Protein AF-B2WQA2-F1 (afdb_monomer)

Mean predicted aligned error: 5.23 Å

Solvent-accessible surface area (backbone atoms only — not comparable to full-atom values): 10676 Å² total; per-residue (Å²): 110,69,68,59,52,50,50,52,52,50,51,52,52,49,44,47,47,46,46,39,50,73,72,63,59,40,40,96,92,49,63,76,81,74,78,57,45,91,56,54,44,52,68,90,85,65,73,53,60,66,41,39,51,93,71,31,85,79,30,84,64,90,58,57,83,92,44,46,68,61,50,52,37,68,73,32,67,76,58,38,53,65,41,45,29,87,92,43,98,83,38,49,27,64,68,46,49,50,55,50,49,52,52,53,48,55,43,52,54,51,48,51,51,49,52,34,74,54,17,62,76,64,61,54,71,72,51,56,77,62,61,31,66,40,19,36,84,87,74,41,75,43,21,49,47,57,56,97,57,31,38,30,43,48,39,78,42,60,87,57,26,96,78,69,75,50,70,50,76,44,82,23,55,32,52,69,83,58,26,66,75,73,110

Radius of gyration: 18.74 Å; Cα contacts (8 Å, |Δi|>4): 231; chains: 1; bounding box: 50×44×48 Å

Structure (mmCIF, N/CA/C/O backbone):
data_AF-B2WQA2-F1
#
_entry.id   AF-B2WQA2-F1
#
loop_
_atom_site.group_PDB
_atom_site.id
_atom_site.type_symbol
_atom_site.label_atom_id
_atom_site.label_alt_id
_atom_site.label_comp_id
_atom_site.label_asym_id
_atom_site.label_entity_id
_atom_site.label_seq_id
_atom_site.pdbx_PDB_ins_code
_atom_site.Cartn_x
_atom_site.Cartn_y
_atom_site.Cartn_z
_atom_site.occupancy
_atom_site.B_iso_or_equiv
_atom_site.auth_seq_id
_atom_site.auth_comp_id
_atom_site.auth_asym_id
_atom_site.auth_atom_id
_atom_site.pdbx_PDB_model_num
ATOM 1 N N . MET A 1 1 ? 18.223 -22.990 0.522 1.00 73.31 1 MET A N 1
ATOM 2 C CA . MET A 1 1 ? 17.105 -22.513 -0.331 1.00 73.31 1 MET A CA 1
ATOM 3 C C . MET A 1 1 ? 15.728 -22.649 0.322 1.00 73.31 1 MET A C 1
ATOM 5 O O . MET A 1 1 ? 15.010 -21.660 0.331 1.00 73.31 1 MET A O 1
ATOM 9 N N . ALA A 1 2 ? 15.347 -23.802 0.891 1.00 84.19 2 ALA A N 1
ATOM 10 C CA . ALA A 1 2 ? 14.024 -23.977 1.517 1.00 84.19 2 ALA A CA 1
ATOM 11 C C . ALA A 1 2 ? 13.746 -23.000 2.679 1.00 84.19 2 ALA A C 1
ATOM 13 O O . ALA A 1 2 ? 12.697 -22.369 2.705 1.00 84.19 2 ALA A O 1
ATOM 14 N N . GLN A 1 3 ? 14.715 -22.801 3.580 1.00 87.25 3 GLN A N 1
ATOM 15 C CA . GLN A 1 3 ? 14.590 -21.861 4.707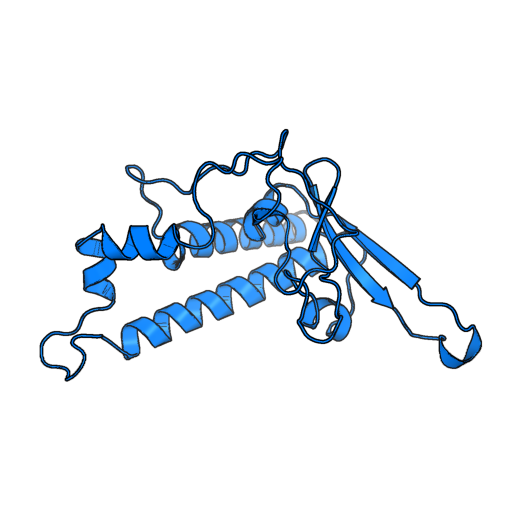 1.00 87.25 3 GLN A CA 1
ATOM 16 C C . GLN A 1 3 ? 14.379 -20.409 4.250 1.00 87.25 3 GLN A C 1
ATOM 18 O O . GLN A 1 3 ? 13.526 -19.715 4.788 1.00 87.25 3 GLN A O 1
ATOM 23 N N . PHE A 1 4 ? 15.100 -19.967 3.213 1.00 83.88 4 PHE A N 1
ATOM 24 C CA . PHE A 1 4 ? 14.926 -18.629 2.642 1.00 83.88 4 PHE A CA 1
ATOM 25 C C . PHE A 1 4 ? 13.534 -18.453 2.026 1.00 83.88 4 PHE A C 1
ATOM 27 O O . PHE A 1 4 ? 12.864 -17.469 2.310 1.00 83.88 4 PHE A O 1
ATOM 34 N N . ARG A 1 5 ? 13.054 -19.429 1.243 1.00 87.69 5 ARG A N 1
ATOM 35 C CA . ARG A 1 5 ? 11.679 -19.399 0.710 1.00 87.69 5 ARG A CA 1
ATOM 36 C C . ARG A 1 5 ? 10.643 -19.353 1.834 1.00 87.69 5 ARG A C 1
ATOM 38 O O . ARG A 1 5 ? 9.720 -18.552 1.767 1.00 87.69 5 ARG A O 1
ATOM 45 N N . GLY A 1 6 ? 10.836 -20.150 2.886 1.00 92.31 6 GLY A N 1
ATOM 46 C CA . GLY A 1 6 ? 9.993 -20.121 4.082 1.00 92.31 6 GLY A CA 1
ATOM 47 C C . GLY A 1 6 ? 9.971 -18.747 4.756 1.00 92.31 6 GLY A C 1
ATOM 48 O O . GLY A 1 6 ? 8.899 -18.256 5.091 1.00 92.31 6 GLY A O 1
ATOM 49 N N . MET A 1 7 ? 11.126 -18.086 4.874 1.00 94.81 7 MET A N 1
ATOM 50 C CA . MET A 1 7 ? 11.221 -16.716 5.389 1.00 94.81 7 MET A CA 1
ATOM 51 C C . MET A 1 7 ? 10.449 -15.717 4.513 1.00 94.81 7 MET A C 1
ATOM 53 O O . MET A 1 7 ? 9.718 -14.893 5.053 1.00 94.81 7 MET A O 1
ATOM 57 N N . VAL A 1 8 ? 10.570 -15.793 3.180 1.00 94.31 8 VAL A N 1
ATOM 58 C CA . VAL A 1 8 ? 9.845 -14.894 2.259 1.00 94.31 8 VAL A CA 1
ATOM 59 C C . VAL A 1 8 ? 8.333 -15.085 2.375 1.00 94.31 8 VAL A C 1
ATOM 61 O O . VAL A 1 8 ? 7.614 -14.101 2.540 1.00 94.31 8 VAL A O 1
ATOM 64 N N . HIS A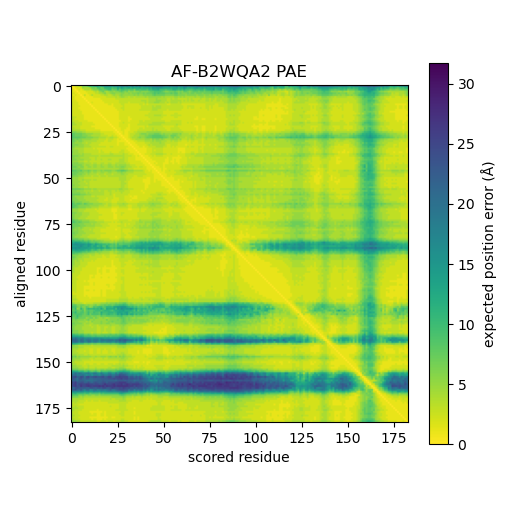 1 9 ? 7.846 -16.329 2.351 1.00 95.00 9 HIS A N 1
ATOM 65 C CA . HIS A 1 9 ? 6.417 -16.609 2.520 1.00 95.00 9 HIS A CA 1
ATOM 66 C C . HIS A 1 9 ? 5.909 -16.198 3.906 1.00 95.00 9 HIS A C 1
ATOM 68 O O . HIS A 1 9 ? 4.829 -15.623 4.011 1.00 95.00 9 HIS A O 1
ATOM 74 N N . GLY A 1 10 ? 6.696 -16.432 4.961 1.00 96.94 10 GLY A N 1
ATOM 75 C CA . GLY A 1 10 ? 6.367 -15.987 6.315 1.00 96.94 10 GLY A CA 1
ATOM 76 C C . GLY A 1 10 ? 6.250 -14.466 6.409 1.00 96.94 10 GLY A C 1
ATOM 77 O O . GLY A 1 10 ? 5.274 -13.960 6.958 1.00 96.94 10 GLY A O 1
ATOM 78 N N . LEU A 1 11 ? 7.191 -13.731 5.807 1.00 97.69 11 LEU A N 1
ATOM 79 C CA . LEU A 1 11 ? 7.148 -12.271 5.752 1.00 97.69 11 LEU A CA 1
ATOM 80 C C . LEU A 1 11 ? 5.934 -11.768 4.957 1.00 97.69 11 LEU A C 1
ATOM 82 O O . LEU A 1 11 ? 5.239 -10.875 5.428 1.00 97.69 11 LEU A O 1
ATOM 86 N N . ALA A 1 12 ? 5.644 -12.360 3.794 1.00 97.56 12 ALA A N 1
ATOM 87 C CA . ALA A 1 12 ? 4.483 -12.000 2.980 1.00 97.56 12 ALA A CA 1
ATOM 88 C C . ALA A 1 12 ? 3.159 -12.272 3.712 1.00 97.56 12 ALA A C 1
ATOM 90 O O . ALA A 1 12 ? 2.263 -11.427 3.702 1.00 97.56 12 ALA A O 1
ATOM 91 N N . SER A 1 13 ? 3.052 -13.420 4.388 1.00 97.56 13 SER A N 1
ATOM 92 C CA . SER A 1 13 ? 1.884 -13.784 5.193 1.00 97.56 13 SER A CA 1
ATOM 93 C C . SER A 1 13 ? 1.680 -12.813 6.353 1.00 97.56 13 SER A C 1
ATOM 95 O O . SER A 1 13 ? 0.561 -12.353 6.573 1.00 97.56 13 SER A O 1
ATOM 97 N N . GLU A 1 14 ? 2.746 -12.461 7.073 1.00 97.69 14 GLU A N 1
ATOM 98 C CA . GLU A 1 14 ? 2.653 -11.527 8.197 1.00 97.69 14 GLU A CA 1
ATOM 99 C C . GLU A 1 14 ? 2.330 -10.103 7.732 1.00 97.69 14 GLU A C 1
ATOM 101 O O . GLU A 1 14 ? 1.475 -9.446 8.321 1.00 97.69 14 GLU A O 1
ATOM 106 N N . SER A 1 15 ? 2.933 -9.634 6.635 1.00 98.44 15 SER A N 1
ATOM 107 C CA . SER A 1 15 ? 2.579 -8.344 6.029 1.00 98.44 15 SER A CA 1
ATOM 108 C C . SER 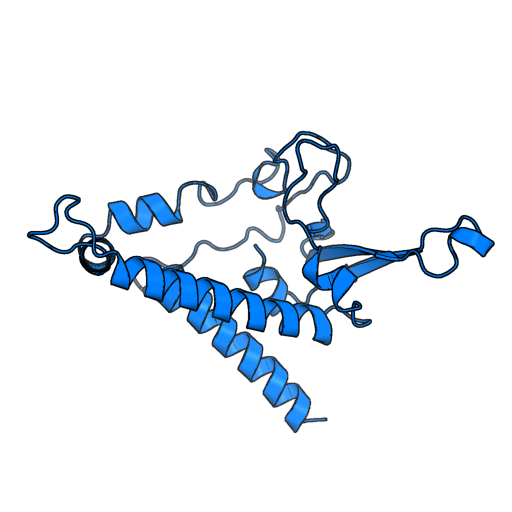A 1 15 ? 1.123 -8.296 5.577 1.00 98.44 15 SER A C 1
ATOM 110 O O . SER A 1 15 ? 0.459 -7.282 5.785 1.00 98.44 15 SER A O 1
ATOM 112 N N . ARG A 1 16 ? 0.607 -9.386 4.995 1.00 98.06 16 ARG A N 1
ATOM 113 C CA . ARG A 1 16 ? -0.804 -9.499 4.608 1.00 98.06 16 ARG A CA 1
ATOM 114 C C . ARG A 1 16 ? -1.722 -9.459 5.822 1.00 98.06 16 ARG A C 1
ATOM 116 O O . ARG A 1 16 ? -2.715 -8.736 5.796 1.00 98.06 16 ARG A O 1
ATOM 123 N N . ARG A 1 17 ? -1.390 -10.199 6.882 1.00 97.38 17 ARG A N 1
ATOM 124 C CA . ARG A 1 17 ? -2.142 -10.194 8.143 1.00 97.38 17 ARG A CA 1
ATOM 125 C C . ARG A 1 17 ? -2.181 -8.789 8.746 1.00 97.38 17 ARG A C 1
ATOM 127 O O . ARG A 1 17 ? -3.258 -8.270 9.010 1.00 97.38 17 ARG A O 1
ATOM 134 N N . LEU A 1 18 ? -1.022 -8.140 8.862 1.00 98.12 18 LEU A N 1
ATOM 135 C CA . LEU A 1 18 ? -0.895 -6.774 9.373 1.00 98.12 18 LEU A CA 1
ATOM 136 C C . LEU A 1 18 ? -1.728 -5.779 8.548 1.00 98.12 18 LEU A C 1
ATOM 138 O O . LEU A 1 18 ? -2.511 -5.020 9.112 1.00 98.12 18 LEU A O 1
ATOM 142 N N . LEU A 1 19 ? -1.624 -5.813 7.216 1.00 98.25 19 LEU A N 1
ATOM 143 C CA . LEU A 1 19 ? -2.406 -4.933 6.345 1.00 98.25 19 LEU A CA 1
ATOM 144 C C . LEU A 1 19 ? -3.910 -5.169 6.491 1.00 98.25 19 LEU A C 1
ATOM 146 O O . LEU A 1 19 ? -4.677 -4.233 6.691 1.00 98.25 19 LEU A O 1
ATOM 150 N N . THR A 1 20 ? -4.340 -6.421 6.372 1.00 97.31 20 THR A N 1
ATOM 151 C CA . THR A 1 20 ? -5.765 -6.742 6.270 1.00 97.31 20 THR A CA 1
ATOM 152 C C . THR A 1 20 ? -6.468 -6.661 7.621 1.00 97.31 20 THR A C 1
ATOM 154 O O . THR A 1 20 ? -7.526 -6.043 7.708 1.00 97.31 20 THR A O 1
ATOM 157 N N . GLU A 1 21 ? -5.899 -7.234 8.679 1.00 95.50 21 GLU A N 1
ATOM 158 C CA . GLU A 1 21 ? -6.547 -7.341 9.991 1.00 95.50 21 GLU A CA 1
ATOM 159 C C . GLU A 1 21 ? -6.340 -6.083 10.843 1.00 95.50 21 GLU A C 1
ATOM 161 O O . GLU A 1 21 ? -7.297 -5.566 11.423 1.00 95.50 21 GLU A O 1
ATOM 166 N N . GLU A 1 22 ? -5.111 -5.561 10.900 1.00 96.19 22 GLU A N 1
ATOM 167 C CA . GLU A 1 22 ? -4.769 -4.456 11.807 1.00 96.19 22 GLU A CA 1
ATOM 168 C C . GLU A 1 22 ? -4.981 -3.082 11.169 1.00 96.19 22 GLU A C 1
ATOM 170 O O . GLU A 1 22 ? -5.446 -2.167 11.852 1.00 96.19 22 GLU A O 1
ATOM 175 N N . LEU A 1 23 ? -4.649 -2.929 9.879 1.00 97.69 23 LEU A N 1
ATOM 176 C CA . LEU A 1 23 ? -4.720 -1.635 9.190 1.00 97.69 23 LEU A CA 1
ATOM 177 C C . LEU A 1 23 ? -6.051 -1.413 8.460 1.00 97.69 23 LEU A C 1
ATOM 179 O O . LEU A 1 23 ? -6.613 -0.324 8.520 1.00 97.69 23 LEU A O 1
ATOM 183 N N . MET A 1 24 ? -6.581 -2.438 7.789 1.00 97.25 24 MET A N 1
ATOM 184 C CA . MET A 1 24 ? -7.823 -2.349 7.004 1.00 97.25 24 MET A CA 1
ATOM 185 C C . MET A 1 24 ? -9.065 -2.885 7.727 1.00 97.25 24 MET A C 1
ATOM 187 O O . MET A 1 24 ? -10.173 -2.817 7.178 1.00 97.25 24 MET A O 1
ATOM 191 N N . PHE A 1 25 ? -8.889 -3.411 8.944 1.00 96.69 25 PHE A N 1
ATOM 192 C CA . PHE A 1 25 ? -9.958 -3.928 9.804 1.00 96.69 25 PHE A CA 1
ATOM 193 C C . PHE A 1 25 ? -10.861 -4.955 9.109 1.00 96.69 25 PHE A C 1
ATOM 195 O O . PHE A 1 25 ? -12.086 -4.944 9.260 1.00 96.69 25 PHE A O 1
ATOM 202 N N . SER A 1 26 ? -10.253 -5.818 8.298 1.00 95.06 26 SER A N 1
ATOM 203 C CA . SER A 1 26 ? -10.942 -6.884 7.584 1.00 95.06 26 SER A CA 1
ATOM 204 C C . SER A 1 26 ? -11.636 -7.825 8.561 1.00 95.06 26 SER A C 1
ATOM 206 O O . SER A 1 26 ? -11.097 -8.195 9.605 1.00 95.06 26 SER A O 1
ATOM 208 N N . SER A 1 27 ? -12.838 -8.252 8.199 1.00 91.69 27 SER A N 1
ATOM 209 C CA . SER A 1 27 ? -13.570 -9.292 8.913 1.00 91.69 27 SER A CA 1
ATOM 210 C C . SER A 1 27 ? -14.279 -10.200 7.916 1.00 91.69 27 SER A C 1
ATOM 212 O O . SER A 1 27 ? -14.441 -9.848 6.749 1.00 91.69 27 SER A O 1
ATOM 214 N N . LYS A 1 28 ? -14.771 -11.356 8.376 1.00 89.56 28 LYS A N 1
ATOM 215 C CA . LYS A 1 28 ? -15.561 -12.260 7.523 1.00 89.56 28 LYS A CA 1
ATOM 216 C C . LYS A 1 28 ? -16.799 -11.580 6.923 1.00 89.56 28 LYS A C 1
ATOM 218 O O . LYS A 1 28 ? -17.181 -11.911 5.810 1.00 89.56 28 LYS A O 1
ATOM 223 N N . ALA A 1 29 ? -17.413 -10.647 7.653 1.00 88.12 29 ALA A N 1
ATOM 224 C CA . ALA A 1 29 ? -18.597 -9.914 7.202 1.00 88.12 29 ALA A CA 1
ATOM 225 C C . ALA A 1 29 ? -18.259 -8.717 6.295 1.00 88.12 29 ALA A C 1
ATOM 227 O O . ALA A 1 29 ? -19.093 -8.296 5.501 1.00 88.12 29 ALA A O 1
ATOM 228 N N . ALA A 1 30 ? -17.047 -8.171 6.411 1.00 90.12 30 ALA A N 1
ATOM 229 C CA . ALA A 1 30 ? -16.585 -7.017 5.649 1.00 90.12 30 ALA A CA 1
ATOM 230 C C . ALA A 1 30 ? -15.134 -7.245 5.183 1.00 90.12 30 ALA A C 1
ATOM 232 O O . ALA A 1 30 ? -14.199 -6.710 5.794 1.00 90.12 30 ALA A O 1
ATOM 233 N N . PRO A 1 31 ? -14.923 -8.060 4.133 1.00 94.19 31 PRO A N 1
ATOM 234 C CA . PRO A 1 31 ? -13.588 -8.335 3.615 1.00 94.19 31 PRO A CA 1
ATOM 235 C C . PRO A 1 31 ? -12.953 -7.090 2.973 1.00 94.19 31 PRO A C 1
ATOM 237 O O . PRO A 1 31 ? -13.607 -6.066 2.741 1.00 94.19 31 PRO A O 1
ATOM 240 N N . VAL A 1 32 ? -11.650 -7.163 2.700 1.00 94.88 32 VAL A N 1
ATOM 241 C CA . VAL A 1 32 ? -10.947 -6.180 1.858 1.00 94.88 32 VAL A CA 1
ATOM 242 C C . VAL A 1 32 ? -11.412 -6.341 0.399 1.00 94.88 32 VAL A C 1
ATOM 244 O O . VAL A 1 32 ? -11.666 -7.473 -0.019 1.00 94.88 32 VAL A O 1
ATOM 247 N N . PRO A 1 33 ? -11.565 -5.258 -0.387 1.00 94.44 33 PRO A N 1
ATOM 248 C CA . PRO A 1 33 ? -12.053 -5.321 -1.753 1.00 94.44 33 PRO A CA 1
ATOM 249 C C . PRO A 1 33 ? -10.986 -5.964 -2.636 1.00 94.44 33 PRO A C 1
ATOM 251 O O . PRO A 1 33 ? -9.796 -5.691 -2.485 1.00 94.44 33 PRO A O 1
ATOM 254 N N . ALA A 1 34 ? -11.407 -6.819 -3.563 1.00 94.12 34 ALA A N 1
ATOM 255 C CA . ALA A 1 34 ? -10.482 -7.463 -4.484 1.00 94.12 34 ALA A CA 1
ATOM 256 C C . ALA A 1 34 ? -9.932 -6.456 -5.505 1.00 94.12 34 ALA A C 1
ATOM 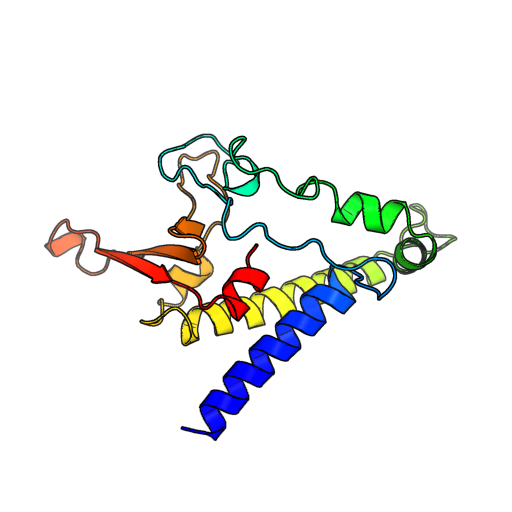258 O O . ALA A 1 34 ? -10.666 -5.613 -6.021 1.00 94.12 34 ALA A O 1
ATOM 259 N N . VAL A 1 35 ? -8.652 -6.579 -5.847 1.00 95.06 35 VAL A N 1
ATOM 260 C CA . VAL A 1 35 ? -8.055 -5.786 -6.925 1.00 95.06 35 VAL A CA 1
ATOM 261 C C . VAL A 1 35 ? -8.511 -6.362 -8.272 1.00 95.06 35 VAL A C 1
ATOM 263 O O . VAL A 1 35 ? -8.351 -7.566 -8.493 1.00 95.06 35 VAL A O 1
ATOM 266 N N . PRO A 1 36 ? -9.063 -5.551 -9.195 1.00 95.94 36 PRO A N 1
ATOM 267 C CA . PRO A 1 36 ? -9.559 -6.039 -10.480 1.00 95.94 36 PRO A CA 1
ATOM 268 C C . PRO A 1 36 ? -8.402 -6.263 -11.471 1.00 95.94 36 PRO A C 1
ATOM 270 O O . PRO A 1 36 ? -8.250 -5.535 -12.447 1.00 95.94 36 PRO A O 1
ATOM 273 N N . TRP A 1 37 ? -7.553 -7.259 -11.208 1.00 95.94 37 TRP A N 1
ATOM 274 C CA . TRP A 1 37 ? -6.263 -7.460 -11.886 1.00 95.94 37 TRP A CA 1
ATOM 275 C C . TRP A 1 37 ? -6.320 -7.606 -13.411 1.00 95.94 37 TRP A C 1
ATOM 277 O O . TRP A 1 37 ? -5.363 -7.246 -14.091 1.00 95.94 37 TRP A O 1
ATOM 287 N N . GLU A 1 38 ? -7.418 -8.119 -13.956 1.00 94.19 38 GLU A N 1
ATOM 288 C CA . GLU A 1 38 ? -7.576 -8.318 -15.404 1.00 94.19 38 GLU A CA 1
ATOM 289 C C . GLU A 1 38 ? -7.957 -7.023 -16.137 1.00 94.19 38 GLU A C 1
ATOM 291 O O . GLU A 1 38 ? -7.618 -6.824 -17.307 1.00 94.19 38 GLU A O 1
ATOM 296 N N . SER A 1 39 ? -8.650 -6.120 -15.441 1.00 94.75 39 SER A N 1
ATOM 297 C CA . SER A 1 39 ? -9.171 -4.876 -16.007 1.00 94.75 39 SER A CA 1
ATOM 298 C C . SER A 1 39 ? -8.487 -3.625 -15.469 1.00 94.75 39 SER A C 1
ATOM 300 O O . SER A 1 39 ? -8.792 -2.536 -15.945 1.00 94.75 39 SER A O 1
ATOM 302 N N . ILE A 1 40 ? -7.588 -3.747 -14.490 1.00 95.62 40 ILE A N 1
ATOM 303 C CA . ILE A 1 40 ? -6.817 -2.619 -13.976 1.00 95.62 40 ILE A CA 1
ATOM 304 C C . ILE A 1 40 ? -5.951 -2.041 -15.098 1.00 95.62 40 ILE A C 1
ATOM 306 O O . ILE A 1 40 ? -5.273 -2.748 -15.852 1.00 95.62 40 ILE A O 1
ATOM 310 N N . ARG A 1 41 ? -6.039 -0.726 -15.247 1.00 95.62 41 ARG A N 1
ATOM 311 C CA . ARG A 1 41 ? -5.329 0.066 -16.243 1.00 95.62 41 ARG A CA 1
ATOM 312 C C . ARG A 1 41 ? -4.514 1.134 -15.551 1.00 95.62 41 ARG A C 1
ATOM 314 O O . ARG A 1 41 ? -4.866 1.614 -14.477 1.00 95.62 41 ARG A O 1
ATOM 321 N N . ASP A 1 42 ? -3.441 1.513 -16.223 1.00 96.50 42 ASP A N 1
ATOM 322 C CA . ASP A 1 42 ? -2.640 2.653 -15.843 1.00 96.50 42 ASP A CA 1
ATOM 323 C C . ASP A 1 42 ? -2.261 3.474 -17.080 1.00 96.50 42 ASP A C 1
ATOM 325 O O . ASP A 1 42 ? -2.168 2.952 -18.198 1.00 96.50 42 ASP A O 1
ATOM 329 N N . ASN A 1 43 ? -2.066 4.775 -16.883 1.00 95.00 43 ASN A N 1
ATOM 330 C CA . ASN A 1 43 ? -1.435 5.656 -17.850 1.00 95.00 43 ASN A CA 1
ATOM 331 C C . ASN A 1 43 ? -0.090 6.145 -17.279 1.00 95.00 43 ASN A C 1
ATOM 333 O O . ASN A 1 43 ? -0.077 7.040 -16.422 1.00 95.00 43 ASN A O 1
ATOM 337 N N . PRO A 1 44 ? 1.048 5.574 -17.718 1.00 91.69 44 PRO A N 1
ATOM 338 C CA . PRO A 1 44 ? 2.364 5.982 -17.234 1.00 91.69 44 PRO A CA 1
ATOM 339 C C . PRO A 1 44 ? 2.799 7.357 -17.765 1.00 91.69 44 PRO A C 1
ATOM 341 O O . PRO A 1 44 ? 3.689 7.967 -17.176 1.00 91.69 44 PRO A O 1
ATOM 344 N N . THR A 1 45 ? 2.176 7.860 -18.839 1.00 91.94 45 THR A N 1
ATOM 345 C CA . THR A 1 45 ? 2.512 9.159 -19.446 1.00 91.94 45 THR A CA 1
ATOM 346 C C . THR A 1 45 ? 1.699 10.316 -18.874 1.00 91.94 45 THR A C 1
ATOM 348 O O . THR A 1 45 ? 1.871 11.452 -19.301 1.00 91.94 45 THR A O 1
ATOM 351 N N . ASP A 1 46 ? 0.770 10.052 -17.956 1.00 93.12 46 ASP A N 1
ATOM 352 C CA . ASP A 1 46 ? 0.027 11.114 -17.294 1.00 93.12 46 ASP A CA 1
ATOM 353 C C . ASP A 1 46 ? 0.912 11.776 -16.235 1.00 93.12 46 ASP A C 1
ATOM 355 O O . ASP A 1 46 ? 1.449 11.108 -15.346 1.00 93.12 46 ASP A O 1
ATOM 359 N N . GLU A 1 47 ? 1.065 13.093 -16.344 1.00 90.38 47 GLU A N 1
ATOM 360 C CA . GLU A 1 47 ? 1.952 13.906 -15.508 1.00 90.38 47 GLU A CA 1
ATOM 361 C C . GLU A 1 47 ? 1.192 14.738 -14.470 1.00 90.38 47 GLU A C 1
ATOM 363 O O . GLU A 1 47 ? 1.802 15.482 -13.698 1.00 90.38 47 GLU A O 1
ATOM 368 N N . ARG A 1 48 ? -0.142 14.618 -14.408 1.00 94.00 48 ARG A N 1
ATOM 369 C CA . ARG A 1 48 ? -0.956 15.435 -13.505 1.00 94.00 48 ARG A CA 1
ATOM 370 C C . ARG A 1 48 ? -0.524 15.213 -12.053 1.00 94.00 48 ARG A C 1
ATOM 372 O O . ARG A 1 48 ? -0.361 14.061 -11.634 1.00 94.00 48 ARG A O 1
ATOM 379 N N . PRO A 1 49 ? -0.363 16.282 -11.253 1.00 93.56 49 PRO A N 1
ATOM 380 C CA . PRO A 1 49 ? -0.061 16.143 -9.836 1.00 93.56 49 PRO A CA 1
ATOM 381 C C . PRO A 1 49 ? -1.092 15.266 -9.121 1.00 93.56 49 PRO A C 1
ATOM 383 O O . PRO A 1 49 ? -2.299 15.411 -9.311 1.00 93.56 49 PRO A O 1
ATOM 386 N N . GLY A 1 50 ? -0.612 14.335 -8.298 1.00 92.75 50 GLY A N 1
ATOM 387 C CA . GLY A 1 50 ? -1.457 13.384 -7.581 1.00 92.75 50 GLY A CA 1
ATOM 388 C C . GLY A 1 50 ? -2.008 12.238 -8.435 1.00 92.75 50 GLY A C 1
ATOM 389 O O . GLY A 1 50 ? -2.798 11.457 -7.905 1.00 92.75 50 GLY A O 1
ATOM 390 N N . TRP A 1 51 ? -1.629 12.114 -9.712 1.00 94.38 51 TRP A N 1
ATOM 391 C CA . TRP A 1 51 ? -2.010 10.972 -10.544 1.00 94.38 51 TRP A CA 1
ATOM 392 C C . TRP A 1 51 ? -1.379 9.664 -10.050 1.00 94.38 51 TRP A C 1
ATOM 394 O O . TRP A 1 51 ? -0.194 9.624 -9.703 1.00 94.38 51 TRP A O 1
ATOM 404 N N . ASN A 1 52 ? -2.187 8.604 -10.045 1.00 94.12 52 ASN A N 1
ATOM 405 C CA . ASN A 1 52 ? -1.807 7.200 -9.927 1.00 94.12 52 ASN A CA 1
ATOM 406 C C . ASN A 1 52 ? -2.893 6.330 -10.602 1.00 94.12 52 ASN A C 1
ATOM 408 O O . ASN A 1 52 ? -3.943 6.849 -10.984 1.00 94.12 52 ASN A O 1
ATOM 412 N N . PHE A 1 53 ? -2.669 5.019 -10.718 1.00 94.56 53 PHE A N 1
ATOM 413 C CA . PHE A 1 53 ? -3.593 4.100 -11.399 1.00 94.56 53 PHE A CA 1
ATOM 414 C C . PHE A 1 53 ? -4.990 4.006 -10.754 1.00 94.56 53 PHE A C 1
ATOM 416 O O . PHE A 1 53 ? -5.946 3.662 -11.442 1.00 94.56 53 PHE A O 1
ATOM 423 N N . LEU A 1 54 ? -5.158 4.359 -9.471 1.00 93.81 54 LEU A N 1
ATOM 424 C CA . LEU A 1 54 ? -6.480 4.390 -8.821 1.00 93.81 54 LEU A CA 1
ATOM 425 C C . LEU A 1 54 ? -7.381 5.500 -9.386 1.00 93.81 54 LEU A C 1
ATOM 427 O O . LEU A 1 54 ? -8.591 5.475 -9.173 1.00 93.81 54 LEU A O 1
ATOM 431 N N . LYS A 1 55 ? -6.801 6.472 -10.102 1.00 93.44 55 LYS A N 1
ATOM 432 C CA . LYS A 1 55 ? -7.511 7.587 -10.748 1.00 93.44 55 LYS A CA 1
ATOM 433 C C . LYS A 1 55 ? -7.830 7.326 -12.219 1.00 93.44 55 LYS A C 1
ATOM 435 O O . LYS A 1 55 ? -8.411 8.191 -12.878 1.00 93.44 55 LYS A O 1
ATOM 440 N N . ASP A 1 56 ? -7.447 6.166 -12.748 1.00 94.56 56 ASP A N 1
ATOM 441 C CA . ASP A 1 56 ? -7.704 5.815 -14.137 1.00 94.56 56 ASP A CA 1
ATOM 442 C C . ASP A 1 56 ? -9.166 5.410 -14.338 1.00 94.56 56 ASP A C 1
ATOM 444 O O . ASP A 1 56 ? -9.602 4.348 -13.900 1.00 94.56 56 ASP A O 1
ATOM 448 N N . HIS A 1 57 ? -9.923 6.252 -15.048 1.00 93.81 57 HIS A N 1
ATOM 449 C CA . HIS A 1 57 ? -11.352 6.051 -15.300 1.00 93.81 57 HIS A CA 1
ATOM 450 C C . HIS A 1 57 ? -11.668 4.788 -16.118 1.00 93.81 57 HIS A C 1
ATOM 452 O O . HIS A 1 57 ? -12.832 4.411 -16.244 1.00 93.81 57 HIS A O 1
ATOM 458 N N . ARG A 1 58 ? -10.662 4.165 -16.745 1.00 95.31 58 ARG A N 1
ATOM 459 C CA . ARG A 1 58 ? -10.826 2.908 -17.488 1.00 95.31 58 ARG A CA 1
ATOM 460 C C . ARG A 1 58 ? -10.905 1.706 -16.547 1.00 95.31 58 ARG A C 1
ATOM 462 O O . ARG A 1 58 ? -11.371 0.651 -16.969 1.00 95.31 58 ARG A O 1
ATOM 469 N N . THR A 1 59 ? -10.468 1.863 -15.297 1.00 95.12 59 THR A N 1
ATOM 470 C CA . THR A 1 59 ? -10.573 0.841 -14.256 1.00 95.12 59 THR A CA 1
ATOM 471 C C . THR A 1 59 ? -11.837 1.069 -13.437 1.00 95.12 59 THR A C 1
ATOM 473 O O . THR A 1 59 ? -11.977 2.092 -12.770 1.00 95.12 59 THR A O 1
ATOM 476 N N . ASN A 1 60 ? -12.739 0.087 -13.415 1.00 94.62 60 ASN A N 1
ATOM 477 C CA . ASN A 1 60 ? -13.850 0.091 -12.468 1.00 94.62 60 ASN A CA 1
ATOM 478 C C . ASN A 1 60 ? -13.391 -0.509 -11.130 1.00 94.62 60 ASN A C 1
ATOM 480 O O . ASN A 1 60 ? -13.397 -1.729 -10.957 1.00 94.62 60 ASN A O 1
ATOM 484 N N . MET A 1 61 ? -12.939 0.339 -10.204 1.00 94.25 61 MET A N 1
ATOM 485 C CA . MET A 1 61 ? -12.566 -0.102 -8.857 1.00 94.25 61 MET A CA 1
ATOM 486 C C . MET A 1 61 ? -13.820 -0.499 -8.061 1.00 94.25 61 MET A C 1
ATOM 488 O O . MET A 1 61 ? -14.838 0.187 -8.153 1.00 94.25 61 MET A O 1
ATOM 492 N N . PRO A 1 62 ? -13.769 -1.559 -7.232 1.00 95.06 62 PRO A N 1
ATOM 493 C CA . PRO A 1 62 ? -14.931 -1.998 -6.453 1.00 95.06 62 PRO A CA 1
ATOM 494 C C . PRO A 1 62 ? -15.352 -0.987 -5.377 1.00 95.06 62 PRO A C 1
ATOM 496 O O . PRO A 1 62 ? -16.461 -1.068 -4.855 1.00 95.06 62 PRO A O 1
ATOM 499 N N . VAL A 1 63 ? -14.456 -0.066 -5.011 1.00 94.62 63 VAL A N 1
ATOM 500 C CA . VAL A 1 63 ? -14.659 0.963 -3.990 1.00 94.62 63 VAL A CA 1
ATOM 501 C C . VAL A 1 63 ? -13.930 2.247 -4.380 1.00 94.62 63 VAL A C 1
ATOM 503 O O . VAL A 1 63 ? -12.999 2.228 -5.188 1.00 94.62 63 VAL A O 1
ATOM 506 N N . ASN A 1 64 ? -14.291 3.362 -3.743 1.00 92.25 64 ASN A N 1
ATOM 507 C CA . ASN A 1 64 ? -13.490 4.580 -3.809 1.00 92.25 64 ASN A CA 1
ATOM 508 C C . ASN A 1 64 ? -12.243 4.433 -2.918 1.00 92.25 64 ASN A C 1
ATOM 510 O O . ASN A 1 64 ? -12.327 4.607 -1.702 1.00 92.25 64 ASN A O 1
ATOM 514 N N . GLY A 1 65 ? -11.089 4.136 -3.521 1.00 86.69 65 GLY A N 1
ATOM 515 C CA . GLY A 1 65 ? -9.834 3.896 -2.797 1.00 86.69 65 GLY A CA 1
ATOM 516 C C . GLY A 1 65 ? -9.365 5.056 -1.907 1.00 86.69 65 GLY A C 1
ATOM 517 O O . GLY A 1 65 ? -8.702 4.812 -0.904 1.00 86.69 65 GLY A O 1
ATOM 518 N N . GLU A 1 66 ? -9.746 6.304 -2.206 1.00 87.25 66 GLU A N 1
ATOM 519 C CA . GLU A 1 66 ? -9.361 7.467 -1.390 1.00 87.25 66 GLU A CA 1
ATOM 520 C C . GLU A 1 66 ? -10.187 7.594 -0.100 1.00 87.25 66 GLU A C 1
ATOM 522 O O . GLU A 1 66 ? -9.723 8.194 0.870 1.00 87.25 66 GLU A O 1
ATOM 527 N N . ARG A 1 67 ? -11.407 7.040 -0.067 1.00 92.38 67 ARG A N 1
ATOM 528 C CA . ARG A 1 67 ? -12.342 7.223 1.060 1.00 92.38 67 ARG A CA 1
ATOM 529 C C . ARG A 1 67 ? -12.693 5.944 1.798 1.00 92.38 67 ARG A C 1
ATOM 531 O O . ARG A 1 67 ? -13.054 6.010 2.967 1.00 92.38 67 ARG A O 1
ATOM 538 N N . TRP A 1 68 ? -12.559 4.795 1.149 1.00 95.06 68 TRP A N 1
ATOM 539 C CA . TRP A 1 68 ? -13.097 3.528 1.630 1.00 95.06 68 TRP A CA 1
ATOM 540 C C . TRP A 1 68 ? -12.663 3.162 3.057 1.00 95.06 68 TRP A C 1
ATOM 542 O O . TRP A 1 68 ? -13.498 2.767 3.867 1.00 95.06 68 TRP A O 1
ATOM 552 N N . LEU A 1 69 ? -11.379 3.324 3.404 1.00 95.38 69 LEU A N 1
ATOM 553 C CA . LEU A 1 69 ? -10.908 2.998 4.755 1.00 95.38 69 LEU A CA 1
ATOM 554 C C . LEU A 1 69 ? -11.462 3.977 5.801 1.00 95.38 69 LEU A C 1
ATOM 556 O O . LEU A 1 69 ? -11.820 3.571 6.905 1.00 95.38 69 LEU A O 1
ATOM 560 N N . PHE A 1 70 ? -11.562 5.258 5.445 1.00 94.31 70 PHE A N 1
ATOM 561 C CA . PHE A 1 70 ? -12.129 6.282 6.317 1.00 94.31 70 PHE A CA 1
ATOM 562 C C . PHE A 1 70 ? -13.629 6.052 6.547 1.00 94.31 70 PHE A C 1
ATOM 564 O O . PHE A 1 70 ? -14.080 6.059 7.692 1.00 94.31 70 PHE A O 1
ATOM 571 N N . GLU A 1 71 ? -14.384 5.780 5.479 1.00 95.25 71 GLU A N 1
ATOM 572 C CA . GLU A 1 71 ? -15.807 5.421 5.529 1.00 95.25 71 GLU A CA 1
ATOM 573 C C . GLU A 1 71 ? -16.014 4.170 6.392 1.00 95.25 71 GLU A C 1
ATOM 575 O O . GLU A 1 71 ? -16.803 4.196 7.333 1.00 95.25 71 GLU A O 1
ATOM 580 N N . ARG A 1 72 ? -15.204 3.125 6.187 1.00 94.81 72 ARG A N 1
ATOM 581 C CA . ARG A 1 72 ? -15.231 1.899 6.998 1.00 94.81 72 ARG A CA 1
ATOM 582 C C . ARG A 1 72 ? -15.025 2.157 8.491 1.00 94.81 72 ARG A C 1
ATOM 584 O O . ARG A 1 72 ? -15.753 1.598 9.316 1.00 94.81 72 ARG A O 1
ATOM 591 N N . VAL A 1 73 ? -14.031 2.969 8.855 1.00 94.94 73 VAL A N 1
ATOM 592 C CA . VAL A 1 73 ? -13.795 3.354 10.258 1.00 94.94 73 VAL A CA 1
ATOM 593 C C . VAL A 1 73 ? -14.980 4.159 10.796 1.00 94.94 73 VAL A C 1
ATOM 595 O O . VAL A 1 73 ? -15.377 3.965 11.942 1.00 94.94 73 VAL A O 1
ATOM 598 N N . GLY A 1 74 ? -15.561 5.038 9.979 1.00 92.88 74 GLY A N 1
ATOM 599 C CA . GLY A 1 74 ? -16.706 5.868 10.342 1.00 92.88 74 GLY A CA 1
ATOM 600 C C . GLY A 1 74 ? -18.000 5.080 10.560 1.00 92.88 74 GLY A C 1
ATOM 601 O O . GLY A 1 74 ? -18.720 5.366 11.515 1.00 92.88 74 GLY A O 1
ATOM 602 N N . GLU A 1 75 ? -18.286 4.087 9.723 1.00 93.56 75 GLU A N 1
ATOM 603 C CA . GLU A 1 75 ? -19.527 3.299 9.737 1.00 93.56 75 GLU A CA 1
ATOM 604 C C . GLU A 1 75 ? -19.536 2.224 10.829 1.00 93.56 75 GLU A C 1
ATOM 606 O O . GLU A 1 75 ? -20.579 1.923 11.415 1.00 93.56 75 GLU A O 1
ATOM 611 N N . SER A 1 76 ? -18.372 1.664 11.159 1.00 95.25 76 SER A N 1
ATOM 612 C CA . SER A 1 76 ? -18.264 0.623 12.176 1.00 95.25 76 SER A CA 1
ATOM 613 C C . SER A 1 76 ? -18.062 1.213 13.567 1.00 95.25 76 SER A C 1
ATOM 615 O O . SER A 1 76 ? -16.971 1.662 13.921 1.00 95.25 76 SER A O 1
ATOM 617 N N . ALA A 1 77 ? -19.099 1.149 14.408 1.00 94.06 77 ALA A N 1
ATOM 618 C CA . ALA A 1 77 ? -19.016 1.612 15.794 1.00 94.06 77 ALA A CA 1
ATOM 619 C C . ALA A 1 77 ? -17.891 0.919 16.589 1.00 94.06 77 ALA A C 1
ATOM 621 O O . ALA A 1 77 ? -17.239 1.576 17.399 1.00 94.06 77 ALA A O 1
ATOM 622 N N . SER A 1 78 ? -17.635 -0.369 16.326 1.00 94.31 78 SER A N 1
ATOM 623 C CA . SER A 1 78 ? -16.593 -1.151 17.003 1.00 94.31 78 SER A CA 1
ATOM 624 C C . SER A 1 78 ? -15.176 -0.780 16.560 1.00 94.31 78 SER A C 1
ATOM 626 O O . SER A 1 78 ? -14.263 -0.771 17.384 1.00 94.31 78 SER A O 1
ATOM 628 N N . ILE A 1 79 ? -14.971 -0.442 15.282 1.00 95.56 79 ILE A N 1
ATOM 629 C CA . ILE A 1 79 ? -13.676 0.064 14.801 1.00 95.56 79 ILE A CA 1
ATOM 630 C C . ILE A 1 79 ? -13.480 1.491 15.306 1.00 95.56 79 ILE A C 1
ATOM 632 O O . ILE A 1 79 ? -12.443 1.797 15.893 1.00 95.56 79 ILE A O 1
ATOM 636 N N . ARG A 1 80 ? -14.495 2.349 15.149 1.00 95.25 80 ARG A N 1
ATOM 637 C CA . ARG A 1 80 ? -14.463 3.747 15.587 1.00 95.25 80 ARG A CA 1
ATOM 638 C C . ARG A 1 80 ? -14.125 3.86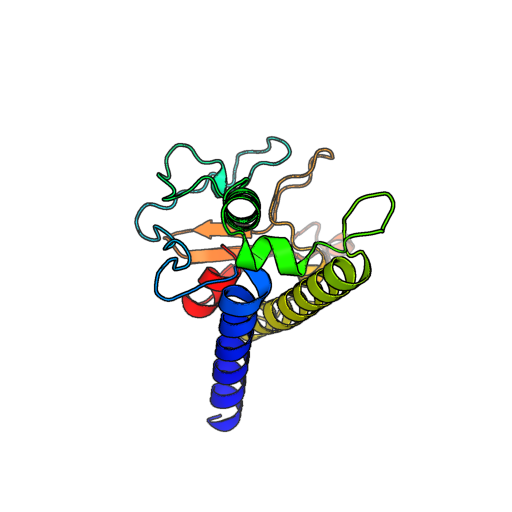8 17.067 1.00 95.25 80 ARG A C 1
ATOM 640 O O . ARG A 1 80 ? -13.284 4.686 17.426 1.00 95.25 80 ARG A O 1
ATOM 647 N N . SER A 1 81 ? -14.711 3.030 17.927 1.00 95.06 81 SER A N 1
ATOM 648 C CA . SER A 1 81 ? -14.440 3.062 19.369 1.00 95.06 81 SER A CA 1
ATOM 649 C C . SER A 1 81 ? -12.977 2.788 19.729 1.00 95.06 81 SER A C 1
ATOM 651 O O . SER A 1 81 ? -12.545 3.233 20.787 1.00 95.06 81 SER A O 1
ATOM 653 N N . ARG A 1 82 ? -12.188 2.129 18.862 1.00 95.12 82 ARG A N 1
ATOM 654 C CA . ARG A 1 82 ? -10.738 1.931 19.077 1.00 95.12 82 ARG A CA 1
ATOM 655 C C . ARG A 1 82 ? -9.954 3.247 19.089 1.00 95.12 82 ARG A C 1
ATOM 657 O O . ARG A 1 82 ? -8.864 3.283 19.647 1.00 95.12 82 ARG A O 1
ATOM 664 N N . PHE A 1 83 ? -10.497 4.297 18.473 1.00 95.69 83 PHE A N 1
ATOM 665 C CA . PHE A 1 83 ? -9.856 5.605 18.307 1.00 95.69 83 PHE A CA 1
ATOM 666 C C . PHE A 1 83 ? -10.514 6.714 19.131 1.00 95.69 83 PHE A C 1
ATOM 668 O O . PHE A 1 83 ? -10.116 7.874 19.030 1.00 95.69 83 PHE A O 1
ATOM 675 N N . MET A 1 84 ? -11.521 6.385 19.942 1.00 95.06 84 MET A N 1
ATOM 676 C CA . MET A 1 84 ? -12.274 7.358 20.729 1.00 95.06 84 MET A CA 1
ATOM 677 C C . MET A 1 84 ? -11.932 7.219 22.208 1.00 95.06 84 MET A C 1
ATOM 679 O O . MET A 1 84 ? -11.906 6.117 22.752 1.00 95.06 84 MET A O 1
ATOM 683 N N . LYS A 1 85 ? -11.729 8.353 22.879 1.00 93.44 85 LYS A N 1
ATOM 684 C CA . LYS A 1 85 ? -11.527 8.418 24.328 1.00 93.44 85 LYS A CA 1
ATOM 685 C C . LYS A 1 85 ? -12.456 9.478 24.915 1.00 93.44 85 LYS A C 1
ATOM 687 O O . LYS A 1 85 ? -12.138 10.668 24.842 1.00 93.44 85 LYS A O 1
ATOM 692 N N . PRO A 1 86 ? -13.607 9.070 25.481 1.00 88.69 86 PRO A N 1
ATOM 693 C CA . PRO A 1 86 ? -14.509 9.993 26.154 1.00 88.69 86 PRO A CA 1
ATOM 694 C C . PRO A 1 86 ? -13.769 10.782 27.242 1.00 88.69 86 PRO A C 1
ATOM 696 O O . PRO A 1 86 ? -12.938 10.229 27.961 1.00 88.69 86 PRO A O 1
ATOM 699 N N . GLY A 1 87 ? -14.054 12.080 27.345 1.00 86.81 87 GLY A N 1
ATOM 700 C CA . GLY A 1 87 ? -13.429 12.967 28.332 1.00 86.81 87 GLY A CA 1
ATOM 701 C C . GLY A 1 87 ? -12.148 13.673 27.873 1.00 86.81 87 GLY A C 1
ATOM 702 O O . GLY A 1 87 ? -11.629 14.500 28.619 1.00 86.81 87 GLY A O 1
ATOM 703 N N . THR A 1 88 ? -11.641 13.421 26.659 1.00 88.31 88 THR A N 1
ATOM 704 C CA . THR A 1 88 ? -10.629 14.296 26.036 1.00 88.31 88 THR A CA 1
ATOM 705 C C . THR A 1 88 ? -11.300 15.464 25.305 1.00 88.31 88 THR A C 1
ATOM 707 O O . THR A 1 88 ? -12.433 15.337 24.846 1.00 88.31 88 THR A O 1
ATOM 710 N N . GLN A 1 89 ? -10.602 16.598 25.149 1.00 85.25 89 GLN A N 1
ATOM 711 C CA . GLN A 1 89 ? -11.145 17.784 24.458 1.00 85.25 89 GLN A CA 1
ATOM 712 C C . GLN A 1 89 ? -11.627 17.495 23.028 1.00 85.25 89 GLN A C 1
ATOM 714 O O . GLN A 1 89 ? -12.590 18.100 22.575 1.00 85.25 89 GLN A O 1
ATOM 719 N N . SER A 1 90 ? -10.970 16.576 22.314 1.00 88.69 90 SER A N 1
ATOM 720 C CA . SER A 1 90 ? -11.350 16.186 20.953 1.00 88.69 90 SER A CA 1
ATOM 721 C C . SER A 1 90 ? -12.234 14.937 20.892 1.00 88.69 90 SER A C 1
ATOM 723 O O . SER A 1 90 ? -12.663 14.565 19.806 1.00 88.69 90 SER A O 1
ATOM 725 N N . GLY A 1 91 ? -12.453 14.235 22.012 1.00 92.38 91 GLY A N 1
ATOM 726 C CA . GLY A 1 91 ? -13.088 12.910 22.047 1.00 92.38 91 GLY A CA 1
ATOM 727 C C . GLY A 1 91 ? -12.254 11.780 21.422 1.00 92.38 91 GLY A C 1
ATOM 728 O O . GLY A 1 91 ? -12.697 10.634 21.389 1.00 92.38 91 GLY A O 1
ATOM 729 N N . VAL A 1 92 ? -11.042 12.084 20.950 1.00 93.44 92 VAL A N 1
ATOM 730 C CA . VAL A 1 92 ? -10.149 11.167 20.228 1.00 93.44 92 VAL A CA 1
ATOM 731 C C . VAL A 1 92 ? -9.062 10.628 21.159 1.00 93.44 92 VAL A C 1
ATOM 733 O O . VAL A 1 92 ? -8.511 11.367 21.983 1.00 93.44 92 VAL A O 1
ATOM 736 N N . ASP A 1 93 ? -8.721 9.350 20.998 1.00 95.81 93 ASP A N 1
ATOM 737 C CA . ASP A 1 93 ? -7.563 8.719 21.626 1.00 95.81 93 ASP A CA 1
ATOM 738 C C . ASP A 1 93 ? -6.302 8.925 20.770 1.00 95.81 93 ASP A C 1
ATOM 740 O O . ASP A 1 93 ? -6.023 8.171 19.835 1.00 95.81 93 ASP A O 1
ATOM 744 N N . ARG A 1 94 ? -5.510 9.953 21.102 1.00 94.38 94 ARG A N 1
ATOM 745 C CA . ARG A 1 94 ? -4.245 10.239 20.402 1.00 94.38 94 ARG A CA 1
ATOM 746 C C . ARG A 1 94 ? -3.251 9.077 20.478 1.00 94.38 94 ARG A C 1
ATOM 748 O O . ARG A 1 94 ? -2.604 8.790 19.480 1.00 94.38 94 ARG A O 1
ATOM 755 N N . GLN A 1 95 ? -3.185 8.369 21.606 1.00 95.56 95 GLN A N 1
ATOM 756 C CA . GLN A 1 95 ? -2.264 7.241 21.757 1.00 95.56 95 GLN A CA 1
ATOM 757 C C . GLN A 1 95 ? -2.693 6.049 20.896 1.00 95.56 95 GLN A C 1
ATOM 759 O O . GLN A 1 95 ? -1.850 5.304 20.405 1.00 95.56 95 GLN A O 1
ATOM 764 N N . ALA A 1 96 ? -3.999 5.843 20.701 1.00 96.25 96 ALA A N 1
ATOM 765 C CA . ALA A 1 96 ? -4.482 4.814 19.783 1.00 96.25 96 ALA A CA 1
ATOM 766 C C . ALA A 1 96 ? -4.140 5.136 18.324 1.00 96.25 96 ALA A C 1
ATOM 768 O O . ALA A 1 96 ? -3.770 4.231 17.577 1.00 96.25 96 ALA A O 1
ATOM 769 N N . ILE A 1 97 ? -4.220 6.413 17.936 1.00 95.94 97 ILE A N 1
ATOM 770 C CA . ILE A 1 97 ? -3.795 6.870 16.607 1.00 95.94 97 ILE A CA 1
ATOM 771 C C . ILE A 1 97 ? -2.290 6.669 16.425 1.00 95.94 97 ILE A C 1
ATOM 773 O O . ILE A 1 97 ? -1.887 6.108 15.414 1.00 95.94 97 ILE A O 1
ATOM 777 N N . GLU A 1 98 ? -1.468 7.064 17.399 1.00 97.25 98 GLU A N 1
ATOM 778 C CA . GLU A 1 98 ? -0.013 6.852 17.356 1.00 97.25 98 GLU A CA 1
ATOM 779 C C . GLU A 1 98 ? 0.326 5.365 17.193 1.00 97.25 98 GLU A C 1
ATOM 781 O O . GLU A 1 98 ? 1.018 5.003 16.246 1.00 97.25 98 GLU A O 1
ATOM 786 N N . ARG A 1 99 ? -0.280 4.481 18.002 1.00 97.88 99 ARG A N 1
ATOM 787 C CA . ARG A 1 99 ? -0.102 3.024 17.857 1.00 97.88 99 ARG A CA 1
ATOM 788 C C . ARG A 1 99 ? -0.516 2.508 16.480 1.00 97.88 99 ARG A C 1
ATOM 790 O O . ARG A 1 99 ? 0.116 1.597 15.958 1.00 97.88 99 ARG A O 1
ATOM 797 N N . TYR A 1 100 ? -1.588 3.043 15.897 1.00 97.75 100 TYR A N 1
ATOM 798 C CA . TYR A 1 100 ? -1.996 2.679 14.540 1.00 97.75 100 TYR A CA 1
ATOM 799 C C . TYR A 1 100 ? -0.962 3.139 13.506 1.00 97.75 100 TYR A C 1
ATOM 801 O O . TYR A 1 100 ? -0.592 2.367 12.623 1.00 97.75 100 TYR A O 1
ATOM 809 N N . MET A 1 101 ? -0.441 4.360 13.643 1.00 98.06 101 MET A N 1
ATOM 810 C CA . MET A 1 101 ? 0.608 4.878 12.765 1.00 98.06 101 MET A CA 1
ATOM 811 C C . MET A 1 101 ? 1.908 4.072 12.882 1.00 98.06 101 MET A C 1
ATOM 813 O O . MET A 1 101 ? 2.529 3.801 11.855 1.00 98.06 101 MET A O 1
ATOM 817 N N . ASP A 1 102 ? 2.267 3.599 14.077 1.00 98.31 102 ASP A N 1
ATOM 818 C CA . ASP A 1 102 ? 3.405 2.691 14.270 1.00 98.31 102 ASP A CA 1
ATOM 819 C C . ASP A 1 102 ? 3.214 1.378 13.493 1.00 98.31 102 ASP A C 1
ATOM 821 O O . ASP A 1 102 ? 4.143 0.890 12.849 1.00 98.31 102 ASP A O 1
ATOM 825 N N . ARG A 1 103 ? 1.988 0.832 13.460 1.00 98.31 103 ARG A N 1
ATOM 826 C CA . ARG A 1 103 ? 1.666 -0.354 12.643 1.00 98.31 103 ARG A CA 1
ATOM 827 C C . ARG A 1 103 ? 1.734 -0.080 11.144 1.00 98.31 103 ARG A C 1
ATOM 829 O O . ARG A 1 103 ? 2.148 -0.957 10.388 1.00 98.31 103 ARG A O 1
ATOM 836 N N . VAL A 1 104 ? 1.377 1.127 10.701 1.00 98.06 104 VAL A N 1
ATOM 837 C CA . VAL A 1 104 ? 1.563 1.544 9.301 1.00 98.06 104 VAL A CA 1
ATOM 838 C C . VAL A 1 104 ? 3.051 1.591 8.947 1.00 98.06 104 VAL A C 1
ATOM 840 O O . VAL A 1 104 ? 3.433 1.143 7.864 1.00 98.06 104 VAL A O 1
ATOM 843 N N . VAL A 1 105 ? 3.900 2.106 9.842 1.00 97.94 105 VAL A N 1
ATOM 844 C CA . VAL A 1 105 ? 5.359 2.115 9.649 1.00 97.94 105 VAL A CA 1
ATOM 845 C C . VAL A 1 105 ? 5.895 0.686 9.573 1.00 97.94 105 VAL A C 1
ATOM 847 O O . VAL A 1 105 ? 6.538 0.347 8.580 1.00 97.94 105 VAL A O 1
ATOM 850 N N . GLU A 1 106 ? 5.542 -0.170 10.535 1.00 98.31 106 GLU A N 1
ATOM 851 C CA . GLU A 1 106 ? 5.938 -1.585 10.554 1.00 98.31 106 GLU A CA 1
ATOM 852 C C . GLU A 1 106 ? 5.550 -2.299 9.246 1.00 98.31 106 GLU A C 1
ATOM 854 O O . GLU A 1 106 ? 6.354 -3.018 8.643 1.00 98.31 106 GLU A O 1
ATOM 859 N N . PHE A 1 107 ? 4.325 -2.077 8.765 1.00 98.50 107 PHE A N 1
ATOM 860 C CA . PHE A 1 107 ? 3.865 -2.642 7.501 1.00 98.50 107 PHE A CA 1
ATOM 861 C C . PHE A 1 107 ? 4.723 -2.179 6.321 1.00 98.50 107 PHE A C 1
ATOM 863 O O . PHE A 1 107 ? 5.159 -3.005 5.515 1.00 98.50 107 PHE A O 1
ATOM 870 N N . ARG A 1 108 ? 5.005 -0.875 6.230 1.00 96.88 108 ARG A N 1
ATOM 871 C CA . ARG A 1 108 ? 5.804 -0.296 5.140 1.00 96.88 108 ARG A CA 1
ATOM 872 C C . ARG A 1 108 ? 7.247 -0.789 5.151 1.00 96.88 108 ARG A C 1
ATOM 874 O O . ARG A 1 108 ? 7.804 -1.007 4.078 1.00 96.88 108 ARG A O 1
ATOM 881 N N . GLU A 1 109 ? 7.836 -1.003 6.322 1.00 96.69 109 GLU A N 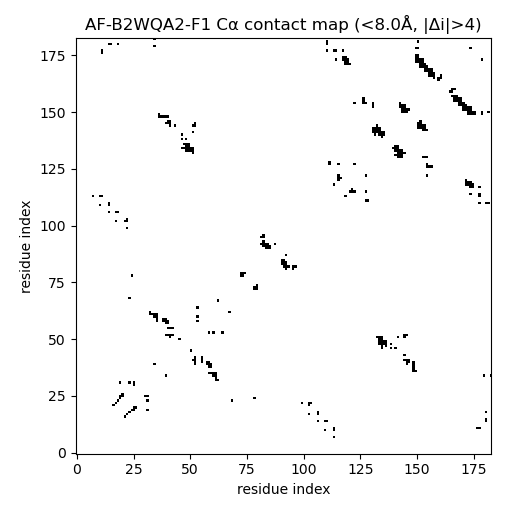1
ATOM 882 C CA . GLU A 1 109 ? 9.175 -1.590 6.450 1.00 96.69 109 GLU A CA 1
ATOM 883 C C . GLU A 1 109 ? 9.205 -3.025 5.916 1.00 96.69 109 GLU A C 1
ATOM 885 O O . GLU A 1 109 ? 10.052 -3.361 5.082 1.00 96.69 109 GLU A O 1
ATOM 890 N N . LYS A 1 110 ? 8.238 -3.862 6.316 1.00 97.81 110 LYS A N 1
ATOM 891 C CA . LYS A 1 110 ? 8.130 -5.237 5.803 1.00 97.81 110 LYS A CA 1
ATOM 892 C C . LYS A 1 110 ? 7.858 -5.260 4.296 1.00 97.81 110 LYS A C 1
ATOM 894 O O . LYS A 1 110 ? 8.476 -6.048 3.578 1.00 97.81 110 LYS A O 1
ATOM 899 N N . LEU A 1 111 ? 6.987 -4.376 3.804 1.00 97.25 111 LEU A N 1
ATOM 900 C CA . LEU A 1 111 ? 6.699 -4.232 2.376 1.00 97.25 111 LEU A CA 1
ATOM 901 C C . LEU A 1 111 ? 7.949 -3.826 1.588 1.00 97.25 111 LEU A C 1
ATOM 903 O O . LEU A 1 111 ? 8.224 -4.415 0.545 1.00 97.25 111 LEU A O 1
ATOM 907 N N . ALA A 1 112 ? 8.744 -2.881 2.097 1.00 95.62 112 ALA A N 1
ATOM 908 C CA . ALA A 1 112 ? 9.996 -2.480 1.462 1.00 95.62 112 ALA A CA 1
ATOM 909 C C . ALA A 1 112 ? 10.966 -3.667 1.336 1.00 95.62 112 ALA A C 1
ATOM 911 O O . ALA A 1 112 ? 11.544 -3.879 0.267 1.00 95.62 112 ALA A O 1
ATOM 912 N N . VAL A 1 113 ? 11.094 -4.490 2.383 1.00 95.75 113 VAL A N 1
ATOM 913 C CA . VAL A 1 113 ? 11.903 -5.720 2.336 1.00 95.75 113 VAL A CA 1
ATOM 914 C C . VAL A 1 113 ? 11.353 -6.704 1.300 1.00 95.75 113 VAL A C 1
ATOM 916 O O . VAL A 1 113 ? 12.126 -7.214 0.489 1.00 95.75 113 VAL A O 1
ATOM 919 N N . LEU A 1 114 ? 10.036 -6.935 1.265 1.00 96.62 114 LEU A N 1
ATOM 920 C CA . LEU A 1 114 ? 9.404 -7.809 0.270 1.00 96.62 114 LEU A CA 1
ATOM 921 C C . LEU A 1 114 ? 9.668 -7.324 -1.158 1.00 96.62 114 LEU A C 1
ATOM 923 O O . LEU A 1 114 ? 10.128 -8.106 -1.989 1.00 96.62 114 LEU A O 1
ATOM 927 N N . MET A 1 115 ? 9.451 -6.039 -1.442 1.00 95.31 115 MET A N 1
ATOM 928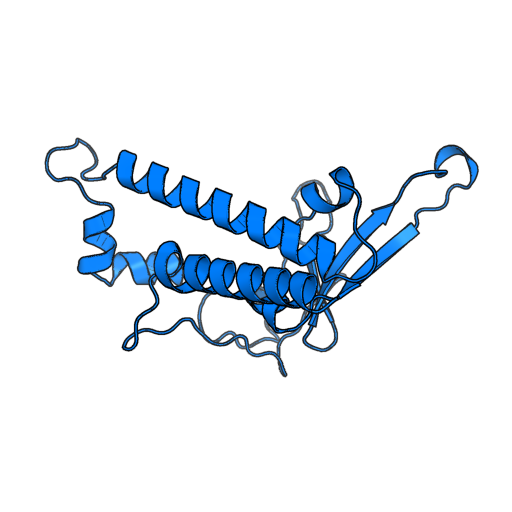 C CA . MET A 1 115 ? 9.732 -5.450 -2.755 1.00 95.31 115 MET A CA 1
ATOM 929 C C . MET A 1 115 ? 11.206 -5.612 -3.148 1.00 95.31 115 MET A C 1
ATOM 931 O O . MET A 1 115 ? 11.509 -5.926 -4.299 1.00 95.31 115 MET A O 1
ATOM 935 N N . HIS A 1 116 ? 12.123 -5.441 -2.191 1.00 93.06 116 HIS A N 1
ATOM 936 C CA . HIS A 1 116 ? 13.563 -5.552 -2.415 1.00 93.06 116 HIS A CA 1
ATOM 937 C C . HIS A 1 116 ? 14.009 -6.972 -2.787 1.00 93.06 116 HIS A C 1
ATOM 939 O O . HIS A 1 116 ? 14.845 -7.125 -3.676 1.00 93.06 116 HIS A O 1
ATOM 945 N N . ILE A 1 117 ? 13.466 -7.997 -2.119 1.00 93.62 117 ILE A N 1
ATOM 946 C CA . ILE A 1 117 ? 13.905 -9.393 -2.298 1.00 93.62 117 ILE A CA 1
ATOM 947 C C . ILE A 1 117 ? 13.095 -10.164 -3.346 1.00 93.62 117 ILE A C 1
ATOM 949 O O . ILE A 1 117 ? 13.558 -11.203 -3.813 1.00 93.62 117 ILE A O 1
ATOM 953 N N . THR A 1 118 ? 11.899 -9.686 -3.706 1.00 94.25 118 THR A N 1
ATOM 954 C CA . THR A 1 118 ? 11.010 -10.366 -4.668 1.00 94.25 118 THR A CA 1
ATOM 955 C C . THR A 1 118 ? 10.897 -9.660 -6.018 1.00 94.25 118 THR A C 1
ATOM 957 O O . THR A 1 118 ? 10.551 -10.310 -6.999 1.00 94.25 118 THR A O 1
ATOM 960 N N . GLY A 1 119 ? 11.251 -8.374 -6.112 1.00 88.31 119 GLY A N 1
ATOM 961 C CA . GLY A 1 119 ? 11.182 -7.580 -7.347 1.00 88.31 119 GLY A CA 1
ATOM 962 C C . GLY A 1 119 ? 12.281 -7.865 -8.383 1.00 88.31 119 GLY A C 1
ATOM 963 O O . GLY A 1 119 ? 12.608 -6.991 -9.185 1.00 88.31 119 GLY A O 1
ATOM 964 N N . GLY A 1 120 ? 12.914 -9.040 -8.344 1.00 86.38 120 GLY A N 1
ATOM 965 C CA . GLY A 1 120 ? 14.063 -9.382 -9.183 1.00 86.38 120 GLY A CA 1
ATOM 966 C C . GLY A 1 120 ? 15.375 -8.804 -8.646 1.00 86.38 120 GLY A C 1
ATOM 967 O O . GLY A 1 120 ? 15.776 -9.104 -7.523 1.00 86.38 120 GLY A O 1
ATOM 968 N N . GLN A 1 121 ? 16.087 -8.009 -9.454 1.00 80.69 121 GLN A N 1
ATOM 969 C CA . GLN A 1 121 ? 17.366 -7.429 -9.033 1.00 80.69 121 GLN A CA 1
ATOM 970 C C . GLN A 1 121 ? 17.147 -6.439 -7.875 1.00 80.69 121 GLN A C 1
ATOM 972 O O . GLN A 1 121 ? 16.429 -5.456 -8.069 1.00 80.69 121 GLN A O 1
ATOM 977 N N . PRO A 1 122 ? 17.807 -6.599 -6.715 1.00 80.88 122 PRO A N 1
ATOM 978 C CA . PRO A 1 122 ? 17.555 -5.731 -5.571 1.00 80.88 122 PRO A CA 1
ATOM 979 C C . PRO A 1 122 ? 17.864 -4.256 -5.869 1.00 80.88 122 PRO A C 1
ATOM 981 O O . PRO A 1 122 ? 18.920 -3.913 -6.409 1.00 80.88 122 PRO A O 1
ATOM 984 N N . ALA A 1 123 ? 16.925 -3.368 -5.536 1.00 79.38 123 ALA A N 1
ATOM 985 C CA . ALA A 1 123 ? 17.134 -1.921 -5.608 1.00 79.38 123 ALA A CA 1
ATOM 986 C C . ALA A 1 123 ? 18.104 -1.454 -4.519 1.00 79.38 123 ALA A C 1
ATOM 988 O O . ALA A 1 123 ? 18.094 -1.990 -3.410 1.00 79.38 123 ALA A O 1
ATOM 989 N N . ARG A 1 124 ? 18.921 -0.429 -4.787 1.00 79.38 124 ARG A N 1
ATOM 990 C CA . ARG A 1 124 ? 19.738 0.167 -3.713 1.00 79.38 124 ARG A CA 1
ATOM 991 C C . ARG A 1 124 ? 18.841 0.869 -2.700 1.00 79.38 124 ARG A C 1
ATOM 993 O O . ARG A 1 124 ? 17.789 1.379 -3.069 1.00 79.38 124 ARG A O 1
ATOM 1000 N N . GLY A 1 125 ? 19.304 0.976 -1.453 1.00 81.31 125 GLY A N 1
ATOM 1001 C CA . GLY A 1 125 ? 18.565 1.641 -0.371 1.00 81.31 125 GLY A CA 1
ATOM 1002 C C . GLY A 1 125 ? 17.940 2.984 -0.786 1.00 81.31 125 GLY A C 1
ATOM 1003 O O . GLY A 1 125 ? 16.722 3.113 -0.707 1.00 81.31 125 GLY A O 1
ATOM 1004 N N . PRO A 1 126 ? 18.711 3.947 -1.333 1.00 80.06 126 PRO A N 1
ATOM 1005 C CA . PRO A 1 126 ? 18.152 5.225 -1.778 1.00 80.06 126 PRO A CA 1
ATOM 1006 C C . PRO A 1 126 ? 17.131 5.108 -2.920 1.00 80.06 126 PRO A C 1
ATOM 1008 O O . PRO A 1 126 ? 16.183 5.883 -2.972 1.00 80.06 126 PRO A O 1
ATOM 1011 N N . GLU A 1 127 ? 17.303 4.148 -3.832 1.00 82.56 127 GLU A N 1
ATOM 1012 C CA . GLU A 1 127 ? 16.388 3.927 -4.962 1.00 82.56 127 GLU A CA 1
ATOM 1013 C C . GLU A 1 127 ? 15.038 3.388 -4.473 1.00 82.56 127 GLU A C 1
ATOM 1015 O O . GLU A 1 127 ? 13.997 3.836 -4.939 1.00 82.56 127 GLU A O 1
ATOM 1020 N N . LEU A 1 128 ? 15.053 2.461 -3.511 1.00 85.56 128 LEU A N 1
ATOM 1021 C CA . LEU A 1 128 ? 13.845 1.880 -2.926 1.00 85.56 128 LEU A CA 1
ATOM 1022 C C . LEU A 1 128 ? 13.104 2.885 -2.036 1.00 85.56 128 LEU A C 1
ATOM 1024 O O . LEU A 1 128 ? 11.893 3.044 -2.150 1.00 85.56 128 LEU A O 1
ATOM 1028 N N . LEU A 1 129 ? 13.834 3.593 -1.170 1.00 87.56 129 LEU A N 1
ATOM 1029 C CA . LEU A 1 129 ? 13.247 4.523 -0.200 1.00 87.56 129 LEU A CA 1
ATOM 1030 C C . LEU A 1 129 ? 12.766 5.841 -0.829 1.00 87.56 129 LEU A C 1
ATOM 1032 O O . LEU A 1 129 ? 12.108 6.632 -0.159 1.00 87.56 129 LEU A O 1
ATOM 1036 N N . SER A 1 130 ? 13.069 6.075 -2.110 1.00 87.81 130 SER A N 1
ATOM 1037 C CA . SER A 1 130 ? 12.568 7.221 -2.878 1.00 87.81 130 SER A CA 1
ATOM 1038 C C . SER A 1 130 ? 11.415 6.876 -3.826 1.00 87.81 130 SER A C 1
ATOM 1040 O O . SER A 1 130 ? 10.950 7.768 -4.536 1.00 87.81 130 SER A O 1
ATOM 1042 N N . VAL A 1 131 ? 10.927 5.626 -3.821 1.00 91.12 131 VAL A N 1
ATOM 1043 C CA . VAL A 1 131 ? 9.771 5.189 -4.618 1.00 91.12 131 VAL A CA 1
ATOM 1044 C C . VAL A 1 131 ? 8.525 5.985 -4.230 1.00 91.12 131 VAL A C 1
ATOM 1046 O O . VAL A 1 131 ? 8.122 6.042 -3.068 1.00 91.12 131 VAL A O 1
ATOM 1049 N N . ARG A 1 132 ? 7.883 6.579 -5.235 1.00 92.06 132 ARG A N 1
ATOM 1050 C CA . ARG A 1 132 ? 6.637 7.339 -5.105 1.00 92.06 132 ARG A CA 1
ATOM 1051 C C . ARG A 1 132 ? 5.483 6.575 -5.740 1.00 92.06 132 ARG A C 1
ATOM 1053 O O . ARG A 1 132 ? 5.635 6.015 -6.823 1.00 92.06 132 ARG A O 1
ATOM 1060 N N . HIS A 1 133 ? 4.318 6.597 -5.101 1.00 92.88 133 HIS A N 1
ATOM 1061 C CA . HIS A 1 133 ? 3.101 5.987 -5.645 1.00 92.88 133 HIS A CA 1
ATOM 1062 C C . HIS A 1 133 ? 2.266 6.968 -6.487 1.00 92.88 133 HIS A C 1
ATOM 1064 O O . HIS A 1 133 ? 1.465 6.532 -7.304 1.00 92.88 133 HIS A O 1
ATOM 1070 N N . SER A 1 134 ? 2.462 8.282 -6.323 1.00 93.88 134 SER A N 1
ATOM 1071 C CA . SER A 1 134 ? 1.743 9.328 -7.058 1.00 93.88 134 SER A CA 1
ATOM 1072 C C . SER A 1 134 ? 2.680 10.407 -7.592 1.00 93.88 134 SER A C 1
ATOM 1074 O O . SER A 1 134 ? 3.729 10.684 -7.000 1.00 93.88 134 SER A O 1
ATOM 1076 N N . ASN A 1 135 ? 2.287 11.038 -8.697 1.00 93.25 135 ASN A N 1
ATOM 1077 C CA . ASN A 1 135 ? 3.023 12.170 -9.256 1.00 93.25 135 ASN A CA 1
ATOM 1078 C C . ASN A 1 135 ? 3.047 13.347 -8.275 1.00 93.25 135 ASN A C 1
ATOM 1080 O O . ASN A 1 135 ? 2.061 13.609 -7.578 1.00 93.25 135 ASN A O 1
ATOM 1084 N N . THR A 1 136 ? 4.158 14.079 -8.228 1.00 88.12 136 THR A N 1
ATOM 1085 C CA . THR A 1 136 ? 4.321 15.233 -7.336 1.00 88.12 136 THR A CA 1
ATOM 1086 C C . THR A 1 136 ? 4.085 16.550 -8.066 1.00 88.12 136 THR A C 1
ATOM 1088 O O . THR A 1 136 ? 4.305 16.664 -9.267 1.00 88.12 136 THR A O 1
ATOM 1091 N N . VAL A 1 137 ? 3.689 17.582 -7.316 1.00 81.25 137 VAL A N 1
ATOM 1092 C CA . VAL A 1 137 ? 3.450 18.938 -7.849 1.00 81.25 137 VAL A CA 1
ATOM 1093 C C . VAL A 1 137 ? 4.714 19.544 -8.476 1.00 81.25 137 VAL A C 1
ATOM 1095 O O . VAL A 1 137 ? 4.631 20.320 -9.417 1.00 81.25 137 VAL A O 1
ATOM 1098 N N . GLN A 1 138 ? 5.898 19.150 -7.997 1.00 75.12 138 GLN A N 1
ATOM 1099 C CA . GLN A 1 138 ? 7.198 19.618 -8.496 1.00 75.12 138 GLN A CA 1
ATOM 1100 C C . GLN A 1 138 ? 7.688 18.842 -9.740 1.00 75.12 138 GLN A C 1
ATOM 1102 O O . GLN A 1 138 ? 8.891 18.702 -9.940 1.00 75.12 138 GLN A O 1
ATOM 1107 N N . GLY A 1 139 ? 6.776 18.280 -10.542 1.00 61.72 139 GLY A N 1
ATOM 1108 C CA . GLY A 1 139 ? 7.109 17.586 -11.796 1.00 61.72 139 GLY A CA 1
ATOM 1109 C C . GLY A 1 139 ? 7.788 16.223 -11.622 1.00 61.72 139 GLY A C 1
ATOM 1110 O O . GLY A 1 139 ? 8.425 15.713 -12.540 1.00 61.72 139 GLY A O 1
ATOM 1111 N N . GLY A 1 140 ? 7.700 15.615 -10.436 1.00 77.12 140 GLY A N 1
ATOM 1112 C CA . GLY A 1 140 ? 8.256 14.289 -10.199 1.00 77.12 140 GLY A CA 1
ATOM 1113 C C . GLY A 1 140 ? 7.271 13.198 -10.595 1.00 77.12 140 GLY A C 1
ATOM 1114 O O . GLY A 1 140 ? 6.278 13.004 -9.893 1.00 77.12 140 GLY A O 1
ATOM 1115 N N . HIS A 1 141 ? 7.580 12.444 -11.652 1.00 85.38 141 HIS A N 1
ATOM 1116 C CA . HIS A 1 141 ? 6.852 11.212 -11.963 1.00 85.38 141 HIS A CA 1
ATOM 1117 C C . HIS A 1 141 ? 6.904 10.239 -10.783 1.00 85.38 141 HIS A C 1
ATOM 1119 O O . HIS A 1 141 ? 7.918 10.131 -10.080 1.00 85.38 141 HIS A O 1
ATOM 1125 N N . ARG A 1 142 ? 5.808 9.510 -10.587 1.00 93.44 142 ARG A N 1
ATOM 1126 C CA . ARG A 1 142 ? 5.778 8.358 -9.689 1.00 93.44 142 ARG A CA 1
ATOM 1127 C C . ARG A 1 142 ? 6.677 7.229 -10.185 1.00 93.44 142 ARG A C 1
ATOM 1129 O O . ARG A 1 142 ? 7.169 7.228 -11.310 1.00 93.44 142 ARG A O 1
ATOM 1136 N N . ASN A 1 143 ? 6.873 6.257 -9.310 1.00 94.31 143 ASN A N 1
ATOM 1137 C CA . ASN A 1 143 ? 7.684 5.078 -9.554 1.00 94.31 143 ASN A CA 1
ATOM 1138 C C . ASN A 1 143 ? 6.843 3.804 -9.613 1.00 94.31 143 ASN A C 1
ATOM 1140 O O . ASN A 1 143 ? 7.350 2.822 -10.128 1.00 94.31 143 ASN A O 1
ATOM 1144 N N . ILE A 1 144 ? 5.613 3.796 -9.091 1.00 95.94 144 ILE A N 1
ATOM 1145 C CA . ILE A 1 144 ? 4.734 2.617 -9.078 1.00 95.94 144 ILE A CA 1
ATOM 1146 C C . ILE A 1 144 ? 3.712 2.705 -10.214 1.00 95.94 144 ILE A C 1
ATOM 1148 O O . ILE A 1 144 ? 2.981 3.698 -10.321 1.00 95.94 144 ILE A O 1
ATOM 1152 N N . PHE A 1 145 ? 3.643 1.642 -11.011 1.00 96.69 145 PHE A N 1
ATOM 1153 C CA . PHE A 1 145 ? 2.748 1.507 -12.156 1.00 96.69 145 PHE A CA 1
ATOM 1154 C C . PHE A 1 145 ? 2.104 0.120 -12.204 1.00 96.69 145 PHE A C 1
ATOM 1156 O O . PHE A 1 145 ? 2.546 -0.809 -11.520 1.00 96.69 145 PHE A O 1
ATOM 1163 N N . ILE A 1 146 ? 1.083 -0.007 -13.050 1.00 97.12 146 ILE A N 1
ATOM 1164 C CA . ILE A 1 146 ? 0.505 -1.292 -13.443 1.00 97.12 146 ILE A CA 1
ATOM 1165 C C . ILE A 1 146 ? 0.856 -1.587 -14.900 1.00 97.12 146 ILE A C 1
ATOM 1167 O O . ILE A 1 146 ? 0.585 -0.773 -15.781 1.00 97.12 146 ILE A O 1
ATOM 1171 N N . GLU A 1 147 ? 1.418 -2.766 -15.148 1.00 95.00 147 GLU A N 1
ATOM 1172 C CA . GLU A 1 147 ? 1.756 -3.265 -16.482 1.00 95.00 147 GLU A CA 1
ATOM 1173 C C . GLU A 1 147 ? 1.374 -4.746 -16.566 1.00 95.00 147 GLU A C 1
ATOM 1175 O O . GLU A 1 147 ? 1.735 -5.526 -15.686 1.00 95.00 147 GLU A O 1
ATOM 1180 N N . ASP A 1 148 ? 0.566 -5.113 -17.566 1.00 91.44 148 ASP A N 1
ATOM 1181 C CA . ASP A 1 148 ? 0.025 -6.469 -17.766 1.00 91.44 148 ASP A CA 1
ATOM 1182 C C . ASP A 1 148 ? -0.580 -7.100 -16.501 1.00 91.44 148 ASP A C 1
ATOM 1184 O O . ASP A 1 148 ? -0.379 -8.269 -16.167 1.00 91.44 148 ASP A O 1
ATOM 1188 N N . GLY A 1 149 ? -1.326 -6.285 -15.751 1.00 92.94 149 GLY A N 1
ATOM 1189 C CA . GLY A 1 149 ? -1.968 -6.702 -14.510 1.00 92.94 149 GLY A CA 1
ATOM 1190 C C . GLY A 1 149 ? -0.985 -6.973 -13.372 1.00 92.94 149 GLY A C 1
ATOM 1191 O O . GLY A 1 149 ? -1.393 -7.558 -12.375 1.00 92.94 149 GLY A O 1
ATOM 1192 N N . MET A 1 150 ? 0.284 -6.579 -13.475 1.00 95.62 150 MET A N 1
ATOM 1193 C CA . MET A 1 150 ? 1.289 -6.684 -12.416 1.00 95.62 150 MET A CA 1
ATOM 1194 C C . MET A 1 150 ? 1.668 -5.306 -11.882 1.00 95.62 150 MET A C 1
ATOM 1196 O O . MET A 1 150 ? 1.635 -4.312 -12.603 1.00 95.62 150 MET A O 1
ATOM 1200 N N . VAL A 1 151 ? 2.077 -5.255 -10.615 1.00 97.25 151 VAL A N 1
ATOM 1201 C CA . VAL A 1 151 ? 2.693 -4.051 -10.053 1.00 97.25 151 VAL A CA 1
ATOM 1202 C C . VAL A 1 151 ? 4.154 -4.015 -10.477 1.00 97.25 151 VAL A C 1
ATOM 1204 O O . VAL A 1 151 ? 4.909 -4.953 -10.207 1.00 97.25 151 VAL A O 1
ATOM 1207 N N . VAL A 1 152 ? 4.559 -2.909 -11.093 1.00 95.88 152 VAL A N 1
ATOM 1208 C CA . VAL A 1 152 ? 5.951 -2.627 -11.439 1.00 95.88 152 VAL A CA 1
ATOM 1209 C C . VAL A 1 152 ? 6.401 -1.365 -10.719 1.00 95.88 152 VAL A C 1
ATOM 1211 O O . VAL A 1 152 ? 5.691 -0.357 -10.701 1.00 95.88 152 VAL A O 1
ATOM 1214 N N . PHE A 1 153 ? 7.589 -1.405 -10.115 1.00 94.31 153 PHE A N 1
ATOM 1215 C CA . PHE A 1 153 ? 8.234 -0.198 -9.614 1.00 94.31 153 PHE A CA 1
ATOM 1216 C C . PHE A 1 153 ? 9.505 0.119 -10.403 1.00 94.31 153 PHE A C 1
ATOM 1218 O O . PHE A 1 153 ? 10.387 -0.723 -10.590 1.00 94.31 153 PHE A O 1
ATOM 1225 N N . VAL A 1 154 ? 9.582 1.356 -10.883 1.00 91.38 154 VAL A N 1
ATOM 1226 C CA . VAL A 1 154 ? 10.599 1.833 -11.814 1.00 91.38 154 VAL A CA 1
ATOM 1227 C C . VAL A 1 154 ? 11.498 2.834 -11.112 1.00 91.38 154 VAL A C 1
ATOM 1229 O O . VAL A 1 154 ? 11.051 3.884 -10.646 1.00 91.38 154 VAL A O 1
ATOM 1232 N N . THR A 1 155 ? 12.791 2.531 -11.054 1.00 88.56 155 THR A N 1
ATOM 1233 C CA . THR A 1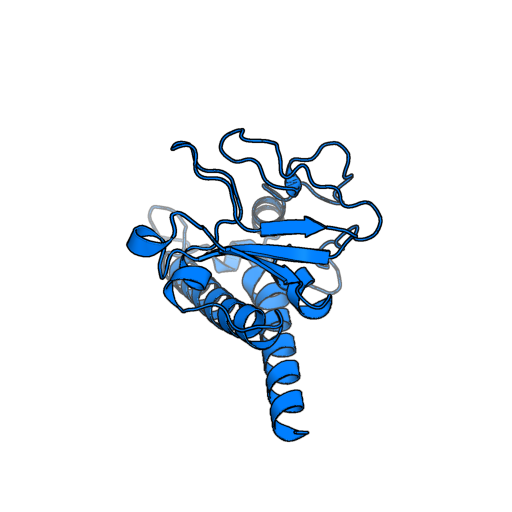 155 ? 13.794 3.416 -10.446 1.00 88.56 155 THR A CA 1
ATOM 1234 C C . THR A 1 155 ? 14.805 3.867 -11.486 1.00 88.56 155 THR A C 1
ATOM 1236 O O . THR A 1 155 ? 15.207 3.079 -12.346 1.00 88.56 155 THR A O 1
ATOM 1239 N N . ARG A 1 156 ? 15.283 5.105 -11.355 1.00 79.50 156 ARG A N 1
ATOM 1240 C CA . ARG A 1 156 ? 16.370 5.646 -12.173 1.00 79.50 156 ARG A CA 1
ATOM 1241 C C . ARG A 1 156 ? 17.695 5.493 -11.441 1.00 79.50 156 ARG A C 1
ATOM 1243 O O . ARG A 1 156 ? 17.811 5.840 -10.268 1.00 79.50 156 ARG A O 1
ATOM 1250 N N . TYR A 1 157 ? 18.693 4.984 -12.145 1.00 66.44 157 TYR A N 1
ATOM 1251 C CA . TYR A 1 157 ? 20.034 4.792 -11.625 1.00 66.44 157 TYR A CA 1
ATOM 1252 C C . TYR A 1 157 ? 21.021 5.734 -12.316 1.00 66.44 157 TYR A C 1
ATOM 1254 O O . TYR A 1 157 ? 21.169 5.710 -13.536 1.00 66.44 157 TYR A O 1
ATOM 1262 N N . HIS A 1 158 ? 21.720 6.539 -11.507 1.00 58.94 158 HIS A N 1
ATOM 1263 C CA . HIS A 1 158 ? 22.590 7.628 -11.969 1.00 58.94 158 HIS A CA 1
ATOM 1264 C C . HIS A 1 158 ? 24.102 7.376 -11.773 1.00 58.94 158 HIS A C 1
ATOM 1266 O O . HIS A 1 158 ? 24.906 8.289 -11.982 1.00 58.94 158 HIS A O 1
ATOM 1272 N N . LYS A 1 159 ? 24.558 6.177 -11.365 1.00 54.56 159 LYS A N 1
ATOM 1273 C CA . LYS A 1 159 ? 26.014 5.933 -11.237 1.00 54.56 159 LYS A CA 1
ATOM 1274 C C . LYS A 1 159 ? 26.645 5.914 -12.627 1.00 54.56 159 LYS A C 1
ATOM 1276 O O . LYS A 1 159 ? 26.271 5.100 -13.464 1.00 54.56 159 LYS A O 1
ATOM 1281 N N . GLY A 1 160 ? 27.631 6.782 -12.829 1.00 55.28 160 GLY A N 1
ATOM 1282 C CA . GLY A 1 160 ? 28.272 6.975 -14.128 1.00 55.28 160 GLY A CA 1
ATOM 1283 C C . GLY A 1 160 ? 27.623 8.061 -14.984 1.00 55.28 160 GLY A C 1
ATOM 1284 O O . GLY A 1 160 ? 28.194 8.385 -16.012 1.00 55.28 160 GLY A O 1
ATOM 1285 N N . TYR A 1 161 ? 26.530 8.704 -14.545 1.00 59.50 161 TYR A N 1
ATOM 1286 C CA . TYR A 1 161 ? 25.874 9.772 -15.315 1.00 59.50 161 TYR A CA 1
ATOM 1287 C C . TYR A 1 161 ? 26.833 10.915 -15.680 1.00 59.50 161 TYR A C 1
ATOM 1289 O O . TYR A 1 161 ? 26.851 11.374 -16.814 1.00 59.50 161 TYR A O 1
ATOM 1297 N N . LYS A 1 162 ? 27.709 11.321 -14.749 1.00 57.34 162 LYS A N 1
ATOM 1298 C CA . LYS A 1 162 ? 28.741 12.342 -15.014 1.00 57.34 162 LYS A CA 1
ATOM 1299 C C . LYS A 1 162 ? 29.778 11.927 -16.071 1.00 57.34 162 LYS A C 1
ATOM 1301 O O . LYS A 1 162 ? 30.505 12.784 -16.548 1.00 57.34 162 LYS A O 1
ATOM 1306 N N . VAL A 1 163 ? 29.875 10.634 -16.382 1.00 57.84 163 VAL A N 1
ATOM 1307 C CA . VAL A 1 163 ? 30.868 10.057 -17.299 1.00 57.84 163 VAL A CA 1
ATOM 1308 C C . VAL A 1 163 ? 30.230 9.640 -18.629 1.00 57.84 163 VAL A C 1
ATOM 1310 O O . VAL A 1 163 ? 30.847 9.841 -19.666 1.00 57.84 163 VAL A O 1
ATOM 1313 N N . SER A 1 164 ? 29.011 9.089 -18.626 1.00 62.97 164 SER A N 1
ATOM 1314 C CA . SER A 1 164 ? 28.340 8.570 -19.830 1.00 62.97 164 SER A CA 1
ATOM 1315 C C . SER A 1 164 ? 27.116 9.369 -20.285 1.00 62.97 164 SER A C 1
ATOM 1317 O O . SER A 1 164 ? 26.615 9.110 -21.372 1.00 62.97 164 SER A O 1
ATOM 1319 N N . GLY A 1 165 ? 26.586 10.283 -19.463 1.00 59.78 165 GLY A N 1
ATOM 1320 C CA . GLY A 1 165 ? 25.311 10.968 -19.720 1.00 59.78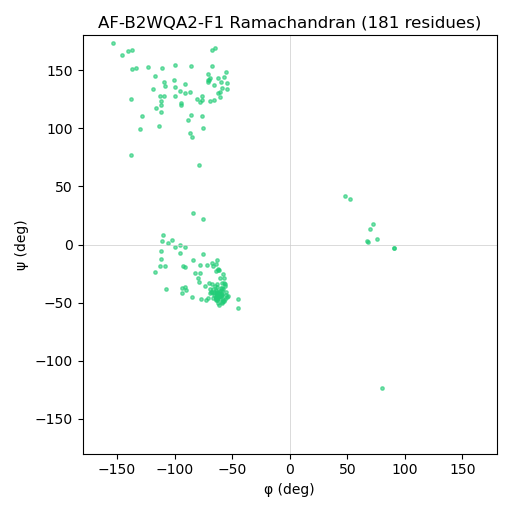 165 GLY A CA 1
ATOM 1321 C C . GLY A 1 165 ? 24.074 10.060 -19.660 1.00 59.78 165 GLY A C 1
ATOM 1322 O O . GLY A 1 165 ? 22.965 10.524 -19.905 1.00 59.78 165 GLY A O 1
ATOM 1323 N N . ASP A 1 166 ? 24.246 8.780 -19.320 1.00 62.50 166 ASP A N 1
ATOM 1324 C CA . ASP A 1 166 ? 23.202 7.761 -19.430 1.00 62.50 166 ASP A CA 1
ATOM 1325 C C . ASP A 1 166 ? 22.527 7.486 -18.076 1.00 62.50 166 ASP A C 1
ATOM 1327 O O . ASP A 1 166 ? 23.189 7.365 -17.036 1.00 62.50 166 ASP A O 1
ATOM 1331 N N . VAL A 1 167 ? 21.197 7.390 -18.083 1.00 73.31 167 VAL A N 1
ATOM 1332 C CA . VAL A 1 167 ? 20.377 7.063 -16.911 1.00 73.31 167 VAL A CA 1
ATOM 1333 C C . VAL A 1 167 ? 19.775 5.689 -17.135 1.00 73.31 167 VAL A C 1
ATOM 1335 O O . VAL A 1 167 ? 18.902 5.513 -17.982 1.00 73.31 167 VAL A O 1
ATOM 1338 N N . LYS A 1 168 ? 20.179 4.711 -16.322 1.00 79.62 168 LYS A N 1
ATOM 1339 C CA . LYS A 1 168 ? 19.591 3.373 -16.426 1.00 79.62 168 LYS A CA 1
ATOM 1340 C C . LYS A 1 168 ? 18.221 3.361 -15.768 1.00 79.62 168 LYS A C 1
ATOM 1342 O O . LYS A 1 168 ? 18.096 3.653 -14.577 1.00 79.62 168 LYS A O 1
ATOM 1347 N N . ILE A 1 169 ? 17.210 2.991 -16.541 1.00 86.31 169 ILE A N 1
ATOM 1348 C CA . ILE A 1 169 ? 15.848 2.772 -16.062 1.00 86.31 169 ILE A CA 1
ATOM 1349 C C . ILE A 1 169 ? 15.704 1.284 -15.752 1.00 86.31 169 ILE A C 1
ATOM 1351 O O . ILE A 1 169 ? 15.938 0.442 -16.617 1.00 86.31 169 ILE A O 1
ATOM 1355 N N . ILE A 1 170 ? 15.354 0.959 -14.509 1.00 88.62 170 ILE A N 1
ATOM 1356 C CA . ILE A 1 170 ? 15.213 -0.428 -14.057 1.00 88.62 170 ILE A CA 1
ATOM 1357 C C . ILE A 1 170 ? 13.755 -0.664 -13.678 1.00 88.62 170 ILE A C 1
ATOM 1359 O O . ILE A 1 170 ? 13.263 -0.040 -12.736 1.00 88.62 170 ILE A O 1
ATOM 1363 N N . HIS A 1 171 ? 13.106 -1.578 -14.397 1.00 91.94 171 HIS A N 1
ATOM 1364 C CA . HIS A 1 171 ? 11.756 -2.061 -14.117 1.00 91.94 171 HIS A CA 1
ATOM 1365 C C . HIS A 1 171 ? 11.845 -3.284 -13.205 1.00 91.94 171 HIS A C 1
ATOM 1367 O O . HIS A 1 171 ? 12.634 -4.197 -13.460 1.00 91.94 171 HIS A O 1
ATOM 1373 N N . ARG A 1 172 ? 11.068 -3.288 -12.121 1.00 94.19 172 ARG A N 1
ATOM 1374 C CA . ARG A 1 172 ? 11.014 -4.393 -11.160 1.00 94.19 172 ARG A CA 1
ATOM 1375 C C . ARG A 1 172 ? 9.574 -4.815 -10.944 1.00 94.19 172 ARG A C 1
ATOM 1377 O O . ARG A 1 172 ? 8.794 -4.065 -10.360 1.00 94.19 172 ARG A O 1
ATOM 1384 N N . TYR A 1 173 ? 9.244 -6.002 -11.433 1.00 95.50 173 TYR A N 1
ATOM 1385 C CA . TYR A 1 173 ? 7.909 -6.579 -11.332 1.00 95.50 173 TYR A CA 1
ATOM 1386 C C . TYR A 1 173 ? 7.770 -7.333 -10.019 1.00 95.50 173 TYR A C 1
ATOM 1388 O O . TYR A 1 173 ? 8.634 -8.133 -9.656 1.00 95.50 173 TYR A O 1
ATOM 1396 N N . LEU A 1 174 ? 6.684 -7.065 -9.306 1.00 96.50 174 LEU A N 1
ATOM 1397 C CA . LEU A 1 174 ? 6.370 -7.742 -8.059 1.00 96.50 174 LEU A CA 1
ATOM 1398 C C . LEU A 1 174 ? 5.514 -8.982 -8.335 1.00 96.50 174 LEU A C 1
ATOM 1400 O O . LEU A 1 174 ? 4.559 -8.899 -9.114 1.00 96.50 174 LEU A O 1
ATOM 1404 N N . PRO A 1 175 ? 5.782 -10.116 -7.662 1.00 95.88 175 PRO A N 1
ATOM 1405 C CA . PRO A 1 175 ? 4.856 -11.242 -7.659 1.00 95.88 175 PRO A CA 1
ATOM 1406 C C . PRO A 1 175 ? 3.469 -10.806 -7.180 1.00 95.88 175 PRO A C 1
ATOM 1408 O O . PRO A 1 175 ? 3.367 -9.941 -6.308 1.00 95.88 175 PRO A O 1
ATOM 1411 N N . ARG A 1 176 ? 2.408 -11.445 -7.693 1.00 95.31 176 ARG A N 1
ATOM 1412 C CA . ARG A 1 176 ? 1.000 -11.143 -7.360 1.00 95.31 176 ARG A CA 1
ATOM 1413 C C . ARG A 1 176 ? 0.775 -10.954 -5.857 1.00 95.31 176 ARG A C 1
ATOM 1415 O O . ARG A 1 176 ? 0.184 -9.963 -5.448 1.00 95.31 176 ARG A O 1
ATOM 1422 N N . GLU A 1 177 ? 1.311 -11.865 -5.049 1.00 95.31 177 GLU A N 1
ATOM 1423 C CA . GLU A 1 177 ? 1.175 -11.872 -3.587 1.00 95.31 177 GLU A CA 1
ATOM 1424 C C . GLU A 1 177 ? 1.715 -10.607 -2.906 1.00 95.31 177 GLU A C 1
ATOM 1426 O O . GLU A 1 177 ? 1.170 -10.199 -1.882 1.00 95.31 177 GLU A O 1
ATOM 1431 N N . VAL A 1 178 ? 2.773 -10.004 -3.465 1.00 97.25 178 VAL A N 1
ATOM 1432 C CA . VAL A 1 178 ? 3.398 -8.763 -2.979 1.00 97.25 178 VAL A CA 1
ATOM 1433 C C . VAL A 1 178 ? 2.768 -7.545 -3.651 1.00 97.25 178 VAL A C 1
ATOM 1435 O O . VAL A 1 178 ? 2.573 -6.528 -2.995 1.00 97.25 178 VAL A O 1
ATOM 1438 N N . GLY A 1 179 ? 2.397 -7.645 -4.931 1.00 96.88 179 GLY A N 1
ATOM 1439 C CA . GLY A 1 179 ? 1.673 -6.593 -5.645 1.00 96.88 179 GLY A CA 1
ATOM 1440 C C . GLY A 1 179 ? 0.339 -6.242 -4.978 1.00 96.88 179 GLY A C 1
ATOM 1441 O O . GLY A 1 179 ? 0.011 -5.068 -4.861 1.00 96.88 179 GLY A O 1
ATOM 1442 N N . GLU A 1 180 ? -0.378 -7.234 -4.446 1.00 96.19 180 GLU A N 1
ATOM 1443 C CA . GLU A 1 180 ? -1.591 -7.025 -3.634 1.00 96.19 180 GLU A CA 1
ATOM 1444 C C . GLU A 1 180 ? -1.355 -6.255 -2.333 1.00 96.19 180 GLU A C 1
ATOM 1446 O O . GLU A 1 180 ? -2.296 -5.702 -1.785 1.00 96.19 180 GLU A O 1
ATOM 1451 N N . LEU A 1 181 ? -0.126 -6.223 -1.814 1.00 97.31 181 LEU A N 1
ATOM 1452 C CA . LEU A 1 181 ? 0.205 -5.424 -0.632 1.00 97.31 181 LEU A CA 1
ATOM 1453 C C . LEU A 1 181 ? 0.514 -3.963 -0.995 1.00 97.31 181 LEU A C 1
ATOM 1455 O O . LEU A 1 181 ? 0.614 -3.123 -0.105 1.00 97.31 181 LEU A O 1
ATOM 1459 N N . VAL A 1 182 ? 0.724 -3.666 -2.281 1.00 96.00 182 VAL A N 1
ATOM 1460 C CA . VAL A 1 182 ? 1.014 -2.315 -2.782 1.00 96.00 182 VAL A CA 1
ATOM 1461 C C . VAL A 1 182 ? -0.254 -1.589 -3.229 1.00 96.00 182 VAL A C 1
ATOM 1463 O O . VAL A 1 182 ? -0.327 -0.372 -3.059 1.00 96.00 182 VAL A O 1
ATOM 1466 N N . VAL A 1 183 ? -1.197 -2.314 -3.839 1.00 93.25 183 VAL A N 1
ATOM 1467 C CA . VAL A 1 183 ? -2.472 -1.780 -4.352 1.00 93.25 183 VAL A CA 1
ATOM 1468 C C . VAL A 1 183 ? -3.497 -1.653 -3.235 1.00 93.25 183 VAL A C 1
ATOM 1470 O O . VAL A 1 183 ? -4.101 -0.563 -3.144 1.00 93.25 183 VAL A O 1
#

Sequence (183 aa):
MAQFRGMVHGLASESRRLLTEELMFSSKAAPVPAVPWESIRDNPTDERPGWNFLKDHRTNMPVNGERWLFERVGESASIRSRFMKPGTQSGVDRQAIERYMDRVVEFREKLAVLMHITGGQPARGPELLSVRHSNTVQGGHRNIFIEDGMVVFVTRYHKGYKVSGDVKIIHRYLPREVGELVV

pLDDT: mean 90.77, std 9.43, range [54.56, 98.5]

Foldseek 3Di:
DVVVVVVLVVLLVVLCCLCFCQQQVADPVRGDFDDPLQQQDFDQPDQDFFDASLPDPSDDGPDNPVCNSVVVCVVDPVSVVLQADPPDPVRGDPVSVVVSVVSVVVSVVSLLVSQQPAQPPGDPPVQSVPAARTRHPVRRRHQWHADSSWIKGWGWDCVCCVPPVDIDIDITTGDPSSRVSVD

Secondary structure (DSSP, 8-state):
-HHHHHHHHHHHHHHHHIIIIIIS---SSSPPPPP-TTT----TT---TT--GGG-TTS--SS-TTTHHHHHHHH-HHHHGGGB-TTSTTSB-HHHHHHHHHHHHHHHHHHHHHHHHHSSSPPPHHHHHT--SS--TTS---SEEEETTEEEEEEEE-TTHHHH---EEEEEEPPHHHHTTT-

Organism: Pyrenophora tritici-repentis (strain Pt-1C-BFP) (NCBI:txid426418)